Protein AF-A0A8X6YWB5-F1 (afdb_monomer_lite)

Foldseek 3Di:
DDAQDKDWDKAFCVRPVAQNFDPPPGHHRDIDIDTDTHHDDDDDDLLPDDLVVLQVQLVVLQVVLVVCVVVVVNVSSVVSNVSSCSSVVSSVLVVVLVVQLVVLVVVCVVVVLPLVSLQSNLVSCVVSVVLVSSLVSLVSSCVSPVPPVVSVVVNVVSVVVVVVVVVVVVVVVCVVDVPPDPPPDPPPDPPPPPPPPVPPPVVVVVVVVVVVVVPD

pLDDT: mean 81.6, std 16.72, range [36.19, 96.94]

Sequence (216 aa):
MEKEEKAKVIIPPKLAYGEKGCFPYVASDTDIECDIEIKEVQHVDIKSLSASEKLKYGNNKRLRGNYFYERGDFVDAIHCYERAIAYLDSIHDLSAYSAGLHSVELVLKVQPKNVKALFRKAMILGAQGFTDEAIVCLRFAASLEPDTRIIQVELNKFENKRKKEEQSQKAMYQRMFPQTSPRKSSSFSKALKWSLVTGSVLAVAVGMAAYRQYHS

InterPro domains:
  IPR001179 FKBP-type peptidyl-prolyl cis-trans isomerase domain [PF00254] (1-38)
  IPR001179 FKBP-type peptidyl-prolyl cis-trans isomerase domain [PS50059] (1-42)
  IPR011990 Tetratricopeptide-like helical domain superfamily [G3DSA:1.25.40.10] (45-95)
  IPR011990 Tetratricopeptide-like helical domain superfamily [G3DSA:1.25.40.10] (96-178)
  IPR011990 Tetratricopeptide-like helical domain superfamily [SSF48452] (56-177)
  IPR019734 Tetratricopeptide repeat [SM00028] (58-91)
  IPR019734 Tetratricopeptide repeat [SM00028] (115-148)
  IPR046357 Peptidyl-prolyl cis-trans isomerase domain superfamily [G3DSA:3.10.50.40] (1-44)
  IPR050754 Peptidyl-prolyl cis-trans isomerase FKBP4/5/8-like [PTHR46512] (95-185)

Secondary structure (DSSP, 8-state):
--TT-EEEEEE-GGGTTGGG-BTTTB-TT--EEEEEE--------TTTS-HHHHHHHHHHHHHHHHHHHHTT-HHHHHHHHHHHHHHHHHHHHHHHHHHHHHHHHHHHHH-TT-HHHHHHHHHHHHHHT-HHHHHHHHHHHHHH-TT-HHHHHHHHHHHHHHHHHHHHHHHHHHHHS------------TTSTTTTSSHHHHHHHHHHHHHHHH--

Radius of gyration: 34.17 Å; chains: 1; bounding box: 58×89×96 Å

Organism: NCBI:txid2747483

Structure (mmCIF, N/CA/C/O backbone):
data_AF-A0A8X6YWB5-F1
#
_entry.id   AF-A0A8X6YWB5-F1
#
loop_
_atom_site.group_PDB
_atom_site.id
_atom_site.type_symbol
_atom_site.label_atom_id
_atom_site.label_alt_id
_atom_site.label_comp_id
_atom_site.label_asym_id
_atom_site.label_entity_id
_atom_site.label_seq_id
_atom_site.pdbx_PDB_ins_code
_atom_site.Cartn_x
_atom_site.Cartn_y
_atom_site.Cartn_z
_atom_site.occupancy
_atom_site.B_iso_or_equiv
_atom_site.auth_seq_id
_atom_site.auth_comp_id
_atom_site.auth_asym_id
_atom_site.auth_atom_id
_atom_site.pdbx_PDB_model_num
ATOM 1 N N . MET A 1 1 ? 15.831 -21.540 -4.711 1.00 60.84 1 MET A N 1
ATOM 2 C CA . MET A 1 1 ? 17.213 -21.513 -4.230 1.00 60.84 1 MET A CA 1
ATOM 3 C C . MET A 1 1 ? 17.227 -20.889 -2.850 1.00 60.84 1 MET A C 1
ATOM 5 O O . MET A 1 1 ? 16.506 -19.915 -2.633 1.00 60.84 1 MET A O 1
ATOM 9 N N . GLU A 1 2 ? 17.946 -21.502 -1.923 1.00 69.88 2 GLU A N 1
ATOM 10 C CA . GLU A 1 2 ? 18.045 -21.087 -0.525 1.00 69.88 2 GLU A CA 1
ATOM 11 C C . GLU A 1 2 ? 19.141 -20.023 -0.342 1.00 69.88 2 GLU A C 1
ATOM 13 O O . GLU A 1 2 ? 19.952 -19.767 -1.235 1.00 69.88 2 GLU A O 1
ATOM 18 N N . LYS A 1 3 ? 19.132 -19.333 0.803 1.00 75.75 3 LYS A N 1
ATOM 19 C CA . LYS A 1 3 ? 20.171 -18.349 1.130 1.00 75.75 3 LYS A CA 1
ATOM 20 C C . LYS A 1 3 ? 21.536 -19.055 1.174 1.00 75.75 3 LYS A C 1
ATOM 22 O O . LYS A 1 3 ? 21.629 -20.134 1.742 1.00 75.75 3 LYS A O 1
ATOM 27 N N . GLU A 1 4 ? 22.564 -18.426 0.603 1.00 80.06 4 GLU A N 1
ATOM 28 C CA . GLU A 1 4 ? 23.945 -18.928 0.462 1.00 80.06 4 GLU A CA 1
ATOM 29 C C . GLU A 1 4 ? 24.122 -20.113 -0.505 1.00 80.06 4 GLU A C 1
ATOM 31 O O . GLU A 1 4 ? 25.217 -20.664 -0.627 1.00 80.06 4 GLU A O 1
ATOM 36 N N . GLU A 1 5 ? 23.086 -20.469 -1.270 1.00 87.56 5 GLU A N 1
ATOM 37 C CA . GLU A 1 5 ? 23.206 -21.466 -2.330 1.00 87.56 5 GLU A CA 1
ATOM 38 C C . GLU A 1 5 ? 24.086 -20.952 -3.481 1.00 87.56 5 GLU A C 1
ATOM 40 O O . GLU A 1 5 ? 23.950 -19.809 -3.940 1.00 87.56 5 GLU A O 1
ATOM 45 N N . LYS A 1 6 ? 24.976 -21.830 -3.958 1.00 90.94 6 LYS A N 1
ATOM 46 C CA . LYS A 1 6 ? 25.813 -21.624 -5.141 1.00 90.94 6 LYS A CA 1
ATOM 47 C C . LYS A 1 6 ? 25.379 -22.578 -6.236 1.00 90.94 6 LYS A C 1
ATOM 49 O O . LYS A 1 6 ? 25.329 -23.786 -6.013 1.00 90.94 6 LYS A O 1
ATOM 54 N N . ALA A 1 7 ? 25.110 -22.045 -7.418 1.00 90.94 7 ALA A N 1
ATOM 55 C CA . ALA A 1 7 ? 24.687 -22.835 -8.560 1.00 90.94 7 ALA A CA 1
ATOM 56 C C . ALA A 1 7 ? 25.330 -22.321 -9.843 1.00 90.94 7 ALA A C 1
ATOM 58 O O . ALA A 1 7 ? 25.412 -21.116 -10.073 1.00 90.94 7 ALA A O 1
ATOM 59 N N . LYS A 1 8 ? 25.733 -23.258 -10.697 1.00 92.69 8 LYS A N 1
ATOM 60 C CA . LYS A 1 8 ? 26.135 -22.971 -12.069 1.00 92.69 8 LYS A CA 1
ATOM 61 C C . LYS A 1 8 ? 24.919 -23.143 -12.972 1.00 92.69 8 LYS A C 1
ATOM 63 O O . LYS A 1 8 ? 24.301 -24.208 -12.981 1.00 92.69 8 LYS A O 1
ATOM 68 N N . VAL A 1 9 ? 24.553 -22.088 -13.691 1.00 93.31 9 VAL A N 1
ATOM 69 C CA . VAL A 1 9 ? 23.350 -22.041 -14.529 1.00 93.31 9 VAL A CA 1
ATOM 70 C C . VAL A 1 9 ? 23.742 -21.686 -15.956 1.00 93.31 9 VAL A C 1
ATOM 72 O O . VAL A 1 9 ? 24.480 -20.729 -16.177 1.00 93.31 9 VAL A O 1
ATOM 75 N N . ILE A 1 10 ? 23.218 -22.447 -16.916 1.00 93.31 10 ILE A N 1
ATOM 76 C CA . ILE A 1 10 ? 23.330 -22.157 -18.347 1.00 93.31 10 ILE A CA 1
ATOM 77 C C . ILE A 1 10 ? 21.999 -21.554 -18.795 1.00 93.31 10 ILE A C 1
ATOM 79 O O . ILE A 1 10 ? 20.950 -22.188 -18.667 1.00 93.31 10 ILE A O 1
ATOM 83 N N . ILE A 1 11 ? 22.038 -20.312 -19.269 1.00 92.69 11 ILE A N 1
ATOM 84 C CA . ILE A 1 11 ? 20.862 -19.544 -19.672 1.00 92.69 11 ILE A CA 1
ATOM 85 C C . ILE A 1 11 ? 20.856 -19.443 -21.200 1.00 92.69 11 ILE A C 1
ATOM 87 O O . ILE A 1 11 ? 21.754 -18.806 -21.757 1.00 92.69 11 ILE A O 1
ATOM 91 N N . PRO A 1 12 ? 19.854 -20.026 -21.883 1.00 93.25 12 PRO A N 1
ATOM 92 C CA . PRO A 1 12 ? 19.762 -19.944 -23.333 1.00 93.25 12 PRO A CA 1
ATOM 93 C C . PRO A 1 12 ? 19.474 -18.506 -23.784 1.00 93.25 12 PRO A C 1
ATOM 95 O O . PRO A 1 12 ? 18.876 -17.733 -23.025 1.00 93.25 12 PRO A O 1
ATOM 98 N N . PRO A 1 13 ? 19.783 -18.133 -25.038 1.00 88.88 13 PRO A N 1
ATOM 99 C CA . PRO A 1 13 ? 19.770 -16.738 -25.464 1.00 88.88 13 PRO A CA 1
ATOM 100 C C . PRO A 1 13 ? 18.367 -16.137 -25.381 1.00 88.88 13 PRO A C 1
ATOM 102 O O . PRO A 1 13 ? 18.206 -14.988 -24.978 1.00 88.88 13 PRO A O 1
ATOM 105 N N . LYS A 1 14 ? 17.337 -16.952 -25.647 1.00 87.44 14 LYS A N 1
ATOM 106 C CA . LYS A 1 14 ? 15.912 -16.599 -25.520 1.00 87.44 14 LYS A CA 1
ATOM 107 C C . LYS A 1 14 ? 15.502 -16.123 -24.121 1.00 87.44 14 LYS A C 1
ATOM 109 O O . LYS A 1 14 ? 14.499 -15.432 -24.002 1.00 87.44 14 LYS A O 1
ATOM 114 N N . LEU A 1 15 ? 16.233 -16.519 -23.078 1.00 87.06 15 LEU A N 1
ATOM 115 C CA . LEU A 1 15 ? 16.003 -16.109 -21.686 1.00 87.06 15 LEU A CA 1
ATOM 116 C C . LEU A 1 15 ? 17.053 -15.099 -21.187 1.00 87.06 15 LEU A C 1
ATOM 118 O O . LEU A 1 15 ? 17.008 -14.693 -20.026 1.00 87.06 15 LEU A O 1
ATOM 122 N N . ALA A 1 16 ? 17.996 -14.713 -22.049 1.00 87.56 16 ALA A N 1
ATOM 123 C CA . ALA A 1 16 ? 19.094 -13.806 -21.754 1.00 87.56 16 ALA A CA 1
ATOM 124 C C . ALA A 1 16 ? 19.051 -12.564 -22.666 1.00 87.56 16 ALA A C 1
ATOM 126 O O . ALA A 1 16 ? 18.126 -11.763 -22.563 1.00 87.56 16 ALA A O 1
ATOM 127 N N . TYR A 1 17 ? 20.048 -12.370 -23.539 1.00 87.44 17 TYR A N 1
ATOM 128 C CA . TYR A 1 17 ? 20.140 -11.200 -24.426 1.00 87.44 17 TYR A CA 1
ATOM 129 C C . TYR A 1 17 ? 19.683 -11.462 -25.870 1.00 87.44 17 TYR A C 1
ATOM 131 O O . TYR A 1 17 ? 19.749 -10.547 -26.694 1.00 87.44 17 TYR A O 1
ATOM 139 N N . GLY A 1 18 ? 19.219 -12.671 -26.183 1.00 87.50 18 GLY A N 1
ATOM 140 C CA . GLY A 1 18 ? 18.642 -13.044 -27.474 1.00 87.50 18 GLY A CA 1
ATOM 141 C C . GLY A 1 18 ? 19.494 -12.665 -28.685 1.00 87.50 18 GLY A C 1
ATOM 142 O O . GLY A 1 18 ? 20.716 -12.538 -28.614 1.00 87.50 18 GLY A O 1
ATOM 143 N N . GLU A 1 19 ? 18.823 -12.423 -29.805 1.00 88.44 19 GLU A N 1
ATOM 144 C CA . GLU A 1 19 ? 19.456 -12.088 -31.086 1.00 88.44 19 GLU A CA 1
ATOM 145 C C . GLU A 1 19 ? 20.199 -10.746 -31.073 1.00 88.44 19 GLU A C 1
ATOM 147 O O . GLU A 1 19 ? 21.066 -10.511 -31.907 1.00 88.44 19 GLU A O 1
ATOM 152 N N . LYS A 1 20 ? 19.894 -9.845 -30.131 1.00 86.19 20 LYS A N 1
ATOM 153 C CA . LYS A 1 20 ? 20.537 -8.521 -30.072 1.00 86.19 20 LYS A CA 1
ATOM 154 C C . LYS A 1 20 ? 21.856 -8.530 -29.303 1.00 86.19 20 LYS A C 1
ATOM 156 O O . LYS A 1 20 ? 22.666 -7.627 -29.493 1.00 86.19 20 LYS A O 1
ATOM 161 N N . GLY A 1 21 ? 22.077 -9.522 -28.437 1.00 86.94 21 GLY A N 1
ATOM 162 C CA . GLY A 1 21 ? 23.253 -9.560 -27.568 1.00 86.94 21 GLY A CA 1
ATOM 163 C C . GLY A 1 21 ? 23.347 -8.335 -26.646 1.00 86.94 21 GLY A C 1
ATOM 164 O O . GLY A 1 21 ? 22.363 -7.637 -26.393 1.00 86.94 21 GLY A O 1
ATOM 165 N N . CYS A 1 22 ? 24.532 -8.073 -26.106 1.00 85.00 22 CYS A N 1
ATOM 166 C CA . CYS A 1 22 ? 24.861 -6.908 -25.283 1.00 85.00 22 CYS A CA 1
ATOM 167 C C . CYS A 1 22 ? 26.304 -6.476 -25.590 1.00 85.00 22 CYS A C 1
ATOM 169 O O . CYS A 1 22 ? 27.225 -6.750 -24.821 1.00 85.00 22 CYS A O 1
ATOM 171 N N . PHE A 1 23 ? 26.526 -5.866 -26.756 1.00 79.56 23 PHE A N 1
ATOM 172 C CA . PHE A 1 23 ? 27.868 -5.500 -27.218 1.00 79.56 23 PHE A CA 1
ATOM 173 C C . PHE A 1 23 ? 28.531 -4.446 -26.303 1.00 79.56 23 PHE A C 1
ATOM 175 O O . PHE A 1 23 ? 27.853 -3.503 -25.888 1.00 79.56 23 PHE A O 1
ATOM 182 N N . PRO A 1 24 ? 29.845 -4.549 -26.006 1.00 87.44 24 PRO A N 1
ATOM 183 C CA . PRO A 1 24 ? 30.810 -5.562 -26.467 1.00 87.44 24 PRO A CA 1
ATOM 184 C C . PRO A 1 24 ? 30.867 -6.841 -25.616 1.00 87.44 24 PRO A C 1
ATOM 186 O O . PRO A 1 24 ? 31.679 -7.718 -25.887 1.00 87.44 24 PRO A O 1
ATOM 189 N N . TYR A 1 25 ? 30.044 -6.944 -24.575 1.00 88.56 25 TYR A N 1
ATOM 190 C CA . TYR A 1 25 ? 30.170 -7.966 -23.535 1.00 88.56 25 TYR A CA 1
ATOM 191 C C . TYR A 1 25 ? 29.572 -9.322 -23.915 1.00 88.56 25 TYR A C 1
ATOM 193 O O . TYR A 1 25 ? 30.120 -10.352 -23.537 1.00 88.56 25 TYR A O 1
ATOM 201 N N . VAL A 1 26 ? 28.448 -9.332 -24.637 1.00 88.69 26 VAL A N 1
ATOM 202 C CA . VAL A 1 26 ? 27.744 -10.560 -25.030 1.00 88.69 26 VAL A CA 1
ATOM 203 C C . VAL A 1 26 ? 27.376 -10.494 -26.505 1.00 88.69 26 VAL A C 1
ATOM 205 O O . VAL A 1 26 ? 26.750 -9.529 -26.949 1.00 88.69 26 VAL A O 1
ATOM 208 N N . ALA A 1 27 ? 27.769 -11.512 -27.266 1.00 89.62 27 ALA A N 1
ATOM 209 C CA . ALA A 1 27 ? 27.407 -11.642 -28.671 1.00 89.62 27 ALA A CA 1
ATOM 210 C C . ALA A 1 27 ? 25.917 -11.994 -28.840 1.00 89.62 27 ALA A C 1
ATOM 212 O O . ALA A 1 27 ? 25.230 -12.375 -27.890 1.00 89.62 27 ALA A O 1
ATOM 213 N N . SER A 1 28 ? 25.399 -11.826 -30.054 1.00 91.50 28 SER A N 1
ATOM 214 C CA . SER A 1 28 ? 24.042 -12.247 -30.399 1.00 91.50 28 SER A CA 1
ATOM 215 C C . SER A 1 28 ? 23.877 -13.764 -30.264 1.00 91.50 28 SER A C 1
ATOM 217 O O . SER A 1 28 ? 24.797 -14.516 -30.577 1.00 91.50 28 SER A O 1
ATOM 219 N N . ASP A 1 29 ? 22.700 -14.198 -29.814 1.00 91.88 29 ASP A N 1
ATOM 220 C CA . ASP A 1 29 ? 22.253 -15.599 -29.756 1.00 91.88 29 ASP A CA 1
ATOM 221 C C . ASP A 1 29 ? 23.235 -16.570 -29.066 1.00 91.88 29 ASP A C 1
ATOM 223 O O . ASP A 1 29 ? 23.447 -17.698 -29.499 1.00 91.88 29 ASP A O 1
ATOM 227 N N . THR A 1 30 ? 23.878 -16.111 -27.988 1.00 91.81 30 THR A N 1
ATOM 228 C CA . THR A 1 30 ? 24.891 -16.881 -27.247 1.00 91.81 30 THR A CA 1
ATOM 229 C C . THR A 1 30 ? 24.367 -17.339 -25.884 1.00 91.81 30 THR A C 1
ATOM 231 O O . THR A 1 30 ? 23.758 -16.548 -25.157 1.00 91.81 30 THR A O 1
ATOM 234 N N . ASP A 1 31 ? 24.613 -18.606 -25.536 1.00 92.25 31 ASP A N 1
ATOM 235 C CA . ASP A 1 31 ? 24.328 -19.153 -24.206 1.00 92.25 31 ASP A CA 1
ATOM 236 C C . ASP A 1 31 ? 25.184 -18.451 -23.145 1.00 92.25 31 ASP A C 1
ATOM 238 O O . ASP A 1 31 ? 26.382 -18.232 -23.337 1.00 92.25 31 ASP A O 1
ATOM 242 N N . ILE A 1 32 ? 24.585 -18.125 -21.999 1.00 93.19 32 ILE A N 1
ATOM 243 C CA . ILE A 1 32 ? 25.310 -17.518 -20.881 1.00 93.19 32 ILE A CA 1
ATOM 244 C C . ILE A 1 32 ? 25.485 -18.541 -19.771 1.00 93.19 32 ILE A C 1
ATOM 246 O O . ILE A 1 32 ? 24.513 -18.982 -19.162 1.00 93.19 32 ILE A O 1
ATOM 250 N N . GLU A 1 33 ? 26.735 -18.867 -19.464 1.00 93.19 33 GLU A N 1
ATOM 251 C CA . GLU A 1 33 ? 27.098 -19.650 -18.287 1.00 93.19 33 GLU A CA 1
ATOM 252 C C . GLU A 1 33 ? 27.402 -18.703 -17.118 1.00 93.19 33 GLU A C 1
ATOM 254 O O . GLU A 1 33 ? 28.238 -17.806 -17.227 1.00 93.19 33 GLU A O 1
ATOM 259 N N . CYS A 1 34 ? 26.684 -18.861 -16.008 1.00 90.50 34 CYS A N 1
ATOM 260 C CA . CYS A 1 34 ? 26.814 -18.014 -14.825 1.00 90.50 34 CYS A CA 1
ATOM 261 C C . CYS A 1 34 ? 26.987 -18.853 -13.563 1.00 90.50 34 CYS A C 1
ATOM 263 O O . CYS A 1 34 ? 26.174 -19.737 -13.285 1.00 90.50 34 CYS A O 1
ATOM 265 N N . ASP A 1 35 ? 27.977 -18.487 -12.753 1.00 92.00 35 ASP A N 1
ATOM 266 C CA . ASP A 1 35 ? 28.097 -18.943 -11.371 1.00 92.00 35 ASP A CA 1
ATOM 267 C C . ASP A 1 35 ? 27.337 -17.963 -10.467 1.00 92.00 35 ASP A C 1
ATOM 269 O O . ASP A 1 35 ? 27.738 -16.813 -10.277 1.00 92.00 35 ASP A O 1
ATOM 273 N N . ILE A 1 36 ? 26.193 -18.402 -9.949 1.00 90.88 36 ILE A N 1
ATOM 274 C CA . ILE A 1 36 ? 25.281 -17.588 -9.145 1.00 90.88 36 ILE A CA 1
ATOM 275 C C . ILE A 1 36 ? 25.445 -17.969 -7.676 1.00 90.88 36 ILE A C 1
ATOM 277 O O . ILE A 1 36 ? 25.334 -19.138 -7.314 1.00 90.88 36 ILE A O 1
ATOM 281 N N . GLU A 1 37 ? 25.658 -16.967 -6.824 1.00 91.31 37 GLU A N 1
ATOM 282 C CA . GLU A 1 37 ? 25.632 -17.094 -5.366 1.00 91.31 37 GLU A CA 1
ATOM 283 C C . GLU A 1 37 ? 24.524 -16.204 -4.801 1.00 91.31 37 GLU A C 1
ATOM 285 O O . GLU A 1 37 ? 24.545 -14.976 -4.953 1.00 91.31 37 GLU A O 1
ATOM 290 N N . ILE A 1 38 ? 23.545 -16.812 -4.133 1.00 87.12 38 ILE A N 1
ATOM 291 C CA . ILE A 1 38 ? 22.456 -16.058 -3.513 1.00 87.12 38 ILE A CA 1
ATOM 292 C C . ILE A 1 38 ? 22.896 -15.567 -2.142 1.00 87.12 38 ILE A C 1
ATOM 294 O O . ILE A 1 38 ? 22.893 -16.308 -1.166 1.00 87.12 38 ILE A O 1
ATOM 298 N N . LYS A 1 39 ? 23.211 -14.277 -2.044 1.00 87.75 39 LYS A N 1
ATOM 299 C CA . LYS A 1 39 ? 23.575 -13.657 -0.761 1.00 87.75 39 LYS A CA 1
ATOM 300 C C . LYS A 1 39 ? 22.372 -13.489 0.165 1.00 87.75 39 LYS A C 1
ATOM 302 O O . LYS A 1 39 ? 22.440 -13.786 1.355 1.00 87.75 39 LYS A O 1
ATOM 307 N N . GLU A 1 40 ? 21.263 -12.999 -0.379 1.00 84.31 40 GLU A N 1
ATOM 308 C CA . GLU A 1 40 ? 20.071 -12.671 0.396 1.00 84.31 40 GLU A CA 1
ATOM 309 C C . GLU A 1 40 ? 18.821 -12.714 -0.487 1.00 84.31 40 GLU A C 1
ATOM 311 O O . GLU A 1 40 ? 18.849 -12.280 -1.640 1.00 84.31 40 GLU A O 1
ATOM 316 N N . VAL A 1 41 ? 17.715 -13.219 0.063 1.00 80.00 41 VAL A N 1
ATOM 317 C CA . VAL A 1 41 ? 16.400 -13.205 -0.587 1.00 80.00 41 VAL A CA 1
ATOM 318 C C . VAL A 1 41 ? 15.474 -12.331 0.243 1.00 80.00 41 VAL A C 1
ATOM 320 O O . VAL A 1 41 ? 15.119 -12.682 1.366 1.00 80.00 41 VAL A O 1
ATOM 323 N N . GLN A 1 42 ? 15.073 -11.192 -0.318 1.00 76.31 42 GLN A N 1
ATOM 324 C CA . GLN A 1 42 ? 14.129 -10.278 0.316 1.00 76.31 42 GLN A CA 1
ATOM 325 C C . GLN A 1 42 ? 12.786 -10.325 -0.410 1.00 76.31 42 GLN A C 1
ATOM 327 O O . GLN A 1 42 ? 12.679 -9.976 -1.588 1.00 76.31 42 GLN A O 1
ATOM 332 N N . HIS A 1 43 ? 11.740 -10.723 0.313 1.00 76.50 43 HIS A N 1
ATOM 333 C CA . HIS A 1 43 ? 10.369 -10.528 -0.137 1.00 76.50 43 HIS A CA 1
ATOM 334 C C . HIS A 1 43 ? 9.920 -9.124 0.243 1.00 76.50 43 HIS A C 1
ATOM 336 O O . HIS A 1 43 ? 9.697 -8.820 1.412 1.00 76.50 43 HIS A O 1
ATOM 342 N N . VAL A 1 44 ? 9.804 -8.266 -0.764 1.00 76.38 44 VAL A N 1
ATOM 343 C CA . VAL A 1 44 ? 9.398 -6.879 -0.569 1.00 76.38 44 VAL A CA 1
ATOM 344 C C . VAL A 1 44 ? 7.887 -6.772 -0.731 1.00 76.38 44 VAL A C 1
ATOM 346 O O . VAL A 1 44 ? 7.374 -6.893 -1.846 1.00 76.38 44 VAL A O 1
ATOM 349 N N . ASP A 1 45 ? 7.176 -6.527 0.370 1.00 82.00 45 ASP A N 1
ATOM 350 C CA . ASP A 1 45 ? 5.781 -6.094 0.305 1.00 82.00 45 ASP A CA 1
ATOM 351 C C . ASP A 1 45 ? 5.738 -4.614 -0.091 1.00 82.00 45 ASP A C 1
ATOM 353 O O . ASP A 1 45 ? 6.279 -3.742 0.588 1.00 82.00 45 ASP A O 1
ATOM 357 N N . ILE A 1 46 ? 5.088 -4.322 -1.219 1.00 78.94 46 ILE A N 1
ATOM 358 C CA . ILE A 1 46 ? 4.957 -2.962 -1.749 1.00 78.94 46 ILE A CA 1
ATOM 359 C C . ILE A 1 46 ? 4.294 -2.053 -0.710 1.00 78.94 46 ILE A C 1
ATOM 361 O O . ILE A 1 46 ? 4.643 -0.880 -0.612 1.00 78.94 46 ILE A O 1
ATOM 365 N N . LYS A 1 47 ? 3.358 -2.574 0.090 1.00 77.06 47 LYS A N 1
ATOM 366 C CA . LYS A 1 47 ? 2.596 -1.763 1.045 1.00 77.06 47 LYS A CA 1
ATOM 367 C C . LYS A 1 47 ? 3.441 -1.276 2.215 1.00 77.06 47 LYS A C 1
ATOM 369 O O . LYS A 1 47 ? 3.233 -0.148 2.651 1.00 77.06 47 LYS A O 1
ATOM 374 N N . SER A 1 48 ? 4.393 -2.083 2.678 1.00 77.19 48 SER A N 1
ATOM 375 C CA . SER A 1 48 ? 5.228 -1.764 3.840 1.00 77.19 48 SER A CA 1
ATOM 376 C C . SER A 1 48 ? 6.396 -0.830 3.525 1.00 77.19 48 SER A C 1
ATOM 378 O O . SER A 1 48 ? 7.040 -0.336 4.445 1.00 77.19 48 SER A O 1
ATOM 380 N N . LEU A 1 49 ? 6.698 -0.597 2.246 1.00 80.69 49 LEU A N 1
ATOM 381 C CA . LEU A 1 49 ? 7.790 0.285 1.842 1.00 80.69 49 LEU A CA 1
ATOM 382 C C . LEU A 1 49 ? 7.493 1.757 2.143 1.00 80.69 49 LEU A C 1
ATOM 384 O O . LEU A 1 49 ? 6.376 2.246 1.935 1.00 80.69 49 LEU A O 1
ATOM 388 N N . SER A 1 50 ? 8.537 2.494 2.522 1.00 81.00 50 SER A N 1
ATOM 389 C CA . SER A 1 50 ? 8.474 3.951 2.630 1.00 81.00 50 SER A CA 1
ATOM 390 C C . SER A 1 50 ? 8.298 4.616 1.257 1.00 81.00 50 SER A C 1
ATOM 392 O O . SER A 1 50 ? 8.600 4.039 0.209 1.00 81.00 50 SER A O 1
ATOM 394 N N . ALA A 1 51 ? 7.816 5.863 1.237 1.00 79.19 51 ALA A N 1
ATOM 395 C CA . ALA A 1 51 ? 7.609 6.606 -0.009 1.00 79.19 51 ALA A CA 1
ATOM 396 C C . ALA A 1 51 ? 8.911 6.796 -0.816 1.00 79.19 51 ALA A C 1
ATOM 398 O O . ALA A 1 51 ? 8.898 6.688 -2.042 1.00 79.19 51 ALA A O 1
ATOM 399 N N . SER A 1 52 ? 10.044 7.027 -0.142 1.00 81.06 52 SER A N 1
ATOM 400 C CA . SER A 1 52 ? 11.356 7.176 -0.786 1.00 81.06 52 SER A CA 1
ATOM 401 C C . SER A 1 52 ? 11.845 5.865 -1.407 1.00 81.06 52 SER A C 1
ATOM 403 O O . SER A 1 52 ? 12.364 5.863 -2.525 1.00 81.06 52 SER A O 1
ATOM 405 N N . GLU A 1 53 ? 11.635 4.735 -0.731 1.00 86.25 53 GLU A N 1
ATOM 406 C CA . GLU A 1 53 ? 11.960 3.411 -1.266 1.00 86.25 53 GLU A CA 1
ATOM 407 C C . GLU A 1 53 ? 11.069 3.053 -2.450 1.00 86.25 53 GLU A C 1
ATOM 409 O O . GLU A 1 53 ? 11.576 2.602 -3.475 1.00 86.25 53 GLU A O 1
ATOM 414 N N . LYS A 1 54 ? 9.758 3.301 -2.358 1.00 87.19 54 LYS A N 1
ATOM 415 C CA . LYS A 1 54 ? 8.821 3.110 -3.475 1.00 87.19 54 LYS A CA 1
ATOM 416 C C . LYS A 1 54 ? 9.241 3.913 -4.698 1.00 87.19 54 LYS A C 1
ATOM 418 O O . LYS A 1 54 ? 9.261 3.364 -5.796 1.00 87.19 54 LYS A O 1
ATOM 423 N N . LEU A 1 55 ? 9.645 5.171 -4.513 1.00 87.06 55 LEU A N 1
ATOM 424 C CA . LEU A 1 55 ? 10.143 6.010 -5.601 1.00 87.06 55 LEU A CA 1
ATOM 425 C C . LEU A 1 55 ? 11.416 5.419 -6.220 1.00 87.06 55 LEU A C 1
ATOM 427 O O . LEU A 1 55 ? 11.529 5.327 -7.442 1.00 87.06 55 LEU A O 1
ATOM 431 N N . LYS A 1 56 ? 12.354 4.963 -5.383 1.00 89.69 56 LYS A N 1
ATOM 432 C CA . LYS A 1 56 ? 13.589 4.310 -5.829 1.00 89.69 56 LYS A CA 1
ATOM 433 C C . LYS A 1 56 ? 13.297 3.036 -6.631 1.00 89.69 56 LYS A C 1
ATOM 435 O O . LYS A 1 56 ? 13.799 2.889 -7.744 1.00 89.69 56 LYS A O 1
ATOM 440 N N . TYR A 1 57 ? 12.477 2.127 -6.103 1.00 90.62 57 TYR A N 1
ATOM 441 C CA . TYR A 1 57 ? 12.121 0.873 -6.774 1.00 90.62 57 TYR A CA 1
ATOM 442 C C . TYR A 1 57 ? 11.306 1.106 -8.047 1.00 90.62 57 TYR A C 1
ATOM 444 O O . TYR A 1 57 ? 11.601 0.489 -9.071 1.00 90.62 57 TYR A O 1
ATOM 452 N N . GLY A 1 58 ? 10.340 2.026 -8.012 1.00 91.25 58 GLY A N 1
ATOM 453 C CA . GLY A 1 58 ? 9.558 2.431 -9.177 1.00 91.25 58 GLY A CA 1
ATOM 454 C C . GLY A 1 58 ? 10.446 2.987 -10.288 1.00 91.25 58 GLY A C 1
ATOM 455 O O . GLY A 1 58 ? 10.368 2.529 -11.428 1.00 91.25 58 GLY A O 1
ATOM 456 N N . ASN A 1 59 ? 11.375 3.891 -9.959 1.00 91.75 59 ASN A N 1
ATOM 457 C CA . ASN A 1 59 ? 12.307 4.444 -10.940 1.00 91.75 59 ASN A CA 1
ATOM 458 C C . ASN A 1 59 ? 13.267 3.377 -11.494 1.00 91.75 59 ASN A C 1
ATOM 460 O O . ASN A 1 59 ? 13.491 3.326 -12.700 1.00 91.75 59 ASN A O 1
ATOM 464 N N . ASN A 1 60 ? 13.769 2.467 -10.653 1.00 93.19 60 ASN A N 1
ATOM 465 C CA . ASN A 1 60 ? 14.589 1.341 -11.110 1.00 93.19 60 ASN A CA 1
ATOM 466 C C . ASN A 1 60 ? 13.830 0.434 -12.092 1.00 93.19 60 ASN A C 1
ATOM 468 O O . ASN A 1 60 ? 14.397 -0.010 -13.090 1.00 93.19 60 ASN A O 1
ATOM 472 N N . LYS A 1 61 ? 12.542 0.162 -11.837 1.00 94.19 61 LYS A N 1
ATOM 473 C CA . LYS A 1 61 ? 11.694 -0.610 -12.756 1.00 94.19 61 LYS A CA 1
ATOM 474 C C . LYS A 1 61 ? 11.445 0.133 -14.064 1.00 94.19 61 LYS A C 1
ATOM 476 O O . LYS A 1 61 ? 11.564 -0.485 -15.116 1.00 94.19 61 LYS A O 1
ATOM 481 N N . ARG A 1 62 ? 11.213 1.446 -14.012 1.00 92.50 62 ARG A N 1
ATOM 482 C CA . ARG A 1 62 ? 11.091 2.294 -15.205 1.00 92.50 62 ARG A CA 1
ATOM 483 C C . ARG A 1 62 ? 12.360 2.259 -16.061 1.00 92.50 62 ARG A C 1
ATOM 485 O O . ARG A 1 62 ? 12.272 1.988 -17.248 1.00 92.50 62 ARG A O 1
ATOM 492 N N . LEU A 1 63 ? 13.535 2.467 -15.463 1.00 93.12 63 LEU A N 1
ATOM 493 C CA . LEU A 1 63 ? 14.818 2.430 -16.180 1.00 93.12 63 LEU A CA 1
ATOM 494 C C . LEU A 1 63 ? 15.089 1.059 -16.813 1.00 93.12 63 LEU A C 1
ATOM 496 O O . LEU A 1 63 ? 15.561 0.981 -17.943 1.00 93.12 63 LEU A O 1
ATOM 500 N N . ARG A 1 64 ? 14.738 -0.030 -16.119 1.00 91.56 64 ARG A N 1
ATOM 501 C CA . ARG A 1 64 ? 14.814 -1.379 -16.692 1.00 91.56 64 ARG A CA 1
ATOM 502 C C . ARG A 1 64 ? 13.825 -1.580 -17.846 1.00 91.56 64 ARG A C 1
ATOM 504 O O . ARG A 1 64 ? 14.162 -2.254 -18.810 1.00 91.56 64 ARG A O 1
ATOM 511 N N . GLY A 1 65 ? 12.637 -0.985 -17.767 1.00 92.62 65 GLY A N 1
ATOM 512 C CA . GLY A 1 65 ? 11.683 -0.951 -18.876 1.00 92.62 65 GLY A CA 1
ATOM 513 C C . GLY A 1 65 ? 12.248 -0.229 -20.098 1.00 92.62 65 GLY A C 1
ATOM 514 O O . GLY A 1 65 ? 12.161 -0.764 -21.199 1.00 92.62 65 GLY A O 1
ATOM 515 N N . ASN A 1 66 ? 12.912 0.918 -19.901 1.00 91.31 66 ASN A N 1
ATOM 516 C CA . ASN A 1 66 ? 13.579 1.653 -20.981 1.00 91.31 66 ASN A CA 1
ATOM 517 C C . ASN A 1 66 ? 14.631 0.788 -21.689 1.00 91.31 66 ASN A C 1
ATOM 519 O O . ASN A 1 66 ? 14.660 0.759 -22.914 1.00 91.31 66 ASN A O 1
ATOM 523 N N . TYR A 1 67 ? 15.435 0.038 -20.928 1.00 88.62 67 TYR A N 1
ATOM 524 C CA . TYR A 1 67 ? 16.431 -0.878 -21.489 1.00 88.62 67 TYR A CA 1
ATOM 525 C C . TYR A 1 67 ? 15.815 -1.901 -22.459 1.00 88.62 67 TYR A C 1
ATOM 527 O O . TYR A 1 67 ? 16.310 -2.083 -23.570 1.00 88.62 67 TYR A O 1
ATOM 535 N N . PHE A 1 68 ? 14.716 -2.553 -22.067 1.00 87.75 68 PHE A N 1
ATOM 536 C CA . PHE A 1 68 ? 14.024 -3.507 -22.939 1.00 87.75 68 PHE A CA 1
ATOM 537 C C . PHE A 1 68 ? 13.309 -2.813 -24.105 1.00 87.75 68 PHE A C 1
ATOM 539 O O . PHE A 1 68 ? 13.312 -3.317 -25.225 1.00 87.75 68 PHE A O 1
ATOM 546 N N . TYR A 1 69 ? 12.757 -1.621 -23.873 1.00 85.19 69 TYR A N 1
ATOM 547 C CA . TYR A 1 69 ? 12.081 -0.835 -24.901 1.00 85.19 69 TYR A CA 1
ATOM 548 C C . TYR A 1 69 ? 13.028 -0.404 -26.029 1.00 85.19 69 TYR A C 1
ATOM 550 O O . TYR A 1 69 ? 12.692 -0.555 -27.200 1.00 85.19 69 TYR A O 1
ATOM 558 N N . GLU A 1 70 ? 14.229 0.076 -25.697 1.00 87.31 70 GLU A N 1
ATOM 559 C CA . GLU A 1 70 ? 15.266 0.446 -26.678 1.00 87.31 70 GLU A CA 1
ATOM 560 C C . GLU A 1 70 ? 15.704 -0.751 -27.528 1.00 87.31 70 GLU A C 1
ATOM 562 O O . GLU A 1 70 ? 16.039 -0.620 -28.706 1.00 87.31 70 GLU A O 1
ATOM 567 N N . ARG A 1 71 ? 15.631 -1.948 -26.946 1.00 84.88 71 ARG A N 1
ATOM 568 C CA . ARG A 1 71 ? 15.870 -3.217 -27.625 1.00 84.88 71 ARG A CA 1
ATOM 569 C C . ARG A 1 71 ? 14.630 -3.765 -28.324 1.00 84.88 71 ARG A C 1
ATOM 571 O O . ARG A 1 71 ? 14.715 -4.845 -28.885 1.00 84.88 71 ARG A O 1
ATOM 578 N N . GLY A 1 72 ? 13.496 -3.070 -28.360 1.00 82.88 72 GLY A N 1
ATOM 579 C CA . GLY A 1 72 ? 12.261 -3.564 -28.986 1.00 82.88 72 GLY A CA 1
ATOM 580 C C . GLY A 1 72 ? 11.648 -4.797 -28.306 1.00 82.88 72 GLY A C 1
ATOM 581 O O . GLY A 1 72 ? 10.728 -5.399 -28.855 1.00 82.88 72 GLY A O 1
ATOM 582 N N . ASP A 1 73 ? 12.125 -5.155 -27.114 1.00 84.31 73 ASP A N 1
ATOM 583 C CA . ASP A 1 73 ? 11.622 -6.258 -26.296 1.00 84.31 73 ASP A CA 1
ATOM 584 C C . ASP A 1 73 ? 10.387 -5.755 -25.520 1.00 84.31 73 ASP A C 1
ATOM 586 O O . ASP A 1 73 ? 10.406 -5.509 -24.311 1.00 84.31 73 ASP A O 1
ATOM 590 N N . PHE A 1 74 ? 9.297 -5.492 -26.249 1.00 86.38 74 PHE A N 1
ATOM 591 C CA . PHE A 1 74 ? 8.159 -4.734 -25.718 1.00 86.38 74 PHE A CA 1
ATOM 592 C C . PHE A 1 74 ? 7.408 -5.450 -24.591 1.00 86.38 74 PHE A C 1
ATOM 594 O O . PHE A 1 74 ? 6.912 -4.785 -23.685 1.00 86.38 74 PHE A O 1
ATOM 601 N N . VAL A 1 75 ? 7.335 -6.783 -24.614 1.00 88.00 75 VAL A N 1
ATOM 602 C CA . VAL A 1 75 ? 6.643 -7.565 -23.572 1.00 88.00 75 VAL A CA 1
ATOM 603 C C . VAL A 1 75 ? 7.334 -7.383 -22.217 1.00 88.00 75 VAL A C 1
ATOM 605 O O . VAL A 1 75 ? 6.688 -7.037 -21.227 1.00 88.00 75 VAL A O 1
ATOM 608 N N . ASP A 1 76 ? 8.661 -7.514 -22.181 1.00 86.69 76 ASP A N 1
ATOM 609 C CA . ASP A 1 76 ? 9.455 -7.308 -20.967 1.00 86.69 76 ASP A CA 1
ATOM 610 C C . ASP A 1 76 ? 9.449 -5.844 -20.510 1.00 86.69 76 ASP A C 1
ATOM 612 O O . ASP A 1 76 ? 9.407 -5.558 -19.306 1.00 86.69 76 ASP A O 1
ATOM 616 N N . ALA A 1 77 ? 9.441 -4.904 -21.462 1.00 88.69 77 ALA A N 1
ATOM 617 C CA . ALA A 1 77 ? 9.308 -3.481 -21.172 1.00 88.69 77 ALA A CA 1
ATOM 618 C C . ALA A 1 77 ? 7.967 -3.164 -20.493 1.00 88.69 77 ALA A C 1
ATOM 620 O O . ALA A 1 77 ? 7.960 -2.524 -19.439 1.00 88.69 77 ALA A O 1
ATOM 621 N N . ILE A 1 78 ? 6.851 -3.657 -21.044 1.00 89.75 78 ILE A N 1
ATOM 622 C CA . ILE A 1 78 ? 5.503 -3.491 -20.479 1.00 89.75 78 ILE A CA 1
ATOM 623 C C . ILE A 1 78 ? 5.468 -4.025 -19.049 1.00 89.75 78 ILE A C 1
ATOM 625 O O . ILE A 1 78 ? 5.112 -3.280 -18.138 1.00 89.75 78 ILE A O 1
ATOM 629 N N . HIS A 1 79 ? 5.942 -5.251 -18.812 1.00 92.31 79 HIS A N 1
ATOM 630 C CA . HIS A 1 79 ? 5.985 -5.818 -17.462 1.00 92.31 79 HIS A CA 1
ATOM 631 C C . HIS A 1 79 ? 6.823 -4.988 -16.480 1.00 92.31 79 HIS A C 1
ATOM 633 O O . HIS A 1 79 ? 6.487 -4.869 -15.296 1.00 92.31 79 HIS A O 1
ATOM 639 N N . CYS A 1 80 ? 7.924 -4.391 -16.936 1.00 91.38 80 CYS A N 1
ATOM 640 C CA . CYS A 1 80 ? 8.711 -3.485 -16.105 1.00 91.38 80 CYS A CA 1
ATOM 641 C C . CYS A 1 80 ? 7.948 -2.192 -15.780 1.00 91.38 80 CYS A C 1
ATOM 643 O O . CYS A 1 80 ? 7.975 -1.755 -14.625 1.00 91.38 80 CYS A O 1
ATOM 645 N N . TYR A 1 81 ? 7.244 -1.605 -16.751 1.00 92.19 81 TYR A N 1
ATOM 646 C CA . TYR A 1 81 ? 6.445 -0.397 -16.543 1.00 92.19 81 TYR A CA 1
ATOM 647 C C . TYR A 1 81 ? 5.217 -0.640 -15.662 1.00 92.19 81 TYR A C 1
ATOM 649 O O . TYR A 1 81 ? 4.988 0.142 -14.743 1.00 92.19 81 TYR A O 1
ATOM 657 N N . GLU A 1 82 ? 4.491 -1.745 -15.843 1.00 93.19 82 GLU A N 1
ATOM 658 C CA . GLU A 1 82 ? 3.377 -2.147 -14.968 1.00 93.19 82 GLU A CA 1
ATOM 659 C C . GLU A 1 82 ? 3.829 -2.226 -13.507 1.00 93.19 82 GLU A C 1
ATOM 661 O O . GLU A 1 82 ? 3.193 -1.687 -12.599 1.00 93.19 82 GLU A O 1
ATOM 666 N N . ARG A 1 83 ? 4.995 -2.841 -13.269 1.00 92.00 83 ARG A N 1
ATOM 667 C CA . ARG A 1 83 ? 5.578 -2.896 -11.926 1.00 92.00 83 ARG A CA 1
ATOM 668 C C . ARG A 1 83 ? 5.999 -1.523 -11.416 1.00 92.00 83 ARG A C 1
ATOM 670 O O . ARG A 1 83 ? 5.886 -1.293 -10.217 1.00 92.00 83 ARG A O 1
ATOM 677 N N . ALA A 1 84 ? 6.502 -0.635 -12.273 1.00 91.88 84 ALA A N 1
ATOM 678 C CA . ALA A 1 84 ? 6.852 0.729 -11.880 1.00 91.88 84 ALA A CA 1
ATOM 679 C C . ALA A 1 84 ? 5.612 1.512 -11.420 1.00 91.88 84 ALA A C 1
ATOM 681 O O . ALA A 1 84 ? 5.648 2.124 -10.353 1.00 91.88 84 ALA A O 1
ATOM 682 N N . ILE A 1 85 ? 4.516 1.420 -12.179 1.00 90.88 85 ILE A N 1
ATOM 683 C CA . ILE A 1 85 ? 3.223 2.035 -11.854 1.00 90.88 85 ILE A CA 1
ATOM 684 C C . ILE A 1 85 ? 2.724 1.533 -10.496 1.00 90.88 85 ILE A C 1
ATOM 686 O O . ILE A 1 85 ? 2.423 2.345 -9.629 1.00 90.88 85 ILE A O 1
ATOM 690 N N . ALA A 1 86 ? 2.769 0.222 -10.241 1.00 89.88 86 ALA A N 1
ATOM 691 C CA . ALA A 1 86 ? 2.332 -0.345 -8.963 1.00 89.88 86 ALA A CA 1
ATOM 692 C C . ALA A 1 86 ? 3.051 0.250 -7.730 1.00 89.88 86 ALA A C 1
ATOM 694 O O . ALA A 1 86 ? 2.442 0.402 -6.669 1.00 89.88 86 ALA A O 1
ATOM 695 N N . TYR A 1 87 ? 4.338 0.610 -7.841 1.00 88.25 87 TYR A N 1
ATOM 696 C CA . TYR A 1 87 ? 5.042 1.310 -6.759 1.00 88.25 87 TYR A CA 1
ATOM 697 C C . TYR A 1 87 ? 4.596 2.770 -6.634 1.00 88.25 87 TYR A C 1
ATOM 699 O O . TYR A 1 87 ? 4.398 3.242 -5.513 1.00 88.25 87 TYR A O 1
ATOM 707 N N . LEU A 1 88 ? 4.447 3.474 -7.759 1.00 85.12 88 LEU A N 1
ATOM 708 C CA . LEU A 1 88 ? 4.164 4.910 -7.800 1.00 85.12 88 LEU A CA 1
ATOM 709 C C . LEU A 1 88 ? 2.711 5.251 -7.444 1.00 85.12 88 LEU A C 1
ATOM 711 O O . LEU A 1 88 ? 2.496 6.200 -6.694 1.00 85.12 88 LEU A O 1
ATOM 715 N N . ASP A 1 89 ? 1.732 4.451 -7.868 1.00 83.75 89 ASP A N 1
ATOM 716 C CA . ASP A 1 89 ? 0.319 4.629 -7.495 1.00 83.75 89 ASP A CA 1
ATOM 717 C C . ASP A 1 89 ? 0.152 4.615 -5.973 1.00 83.75 89 ASP A C 1
ATOM 719 O O . ASP A 1 89 ? -0.495 5.482 -5.386 1.00 83.75 89 ASP A O 1
ATOM 723 N N . SER A 1 90 ? 0.864 3.708 -5.300 1.00 73.88 90 SER A N 1
ATOM 724 C CA . SER A 1 90 ? 0.832 3.640 -3.841 1.00 73.88 90 SER A CA 1
ATOM 725 C C . SER A 1 90 ? 1.423 4.883 -3.154 1.00 73.88 90 SER A C 1
ATOM 727 O O . SER A 1 90 ? 1.123 5.131 -1.989 1.00 73.88 90 SER A O 1
ATOM 729 N N . ILE A 1 91 ? 2.262 5.678 -3.832 1.00 76.00 91 ILE A N 1
ATOM 730 C CA . ILE A 1 91 ? 2.794 6.944 -3.294 1.00 76.00 91 ILE A CA 1
ATOM 731 C C . ILE A 1 91 ? 1.713 8.025 -3.313 1.00 76.00 91 ILE A C 1
ATOM 733 O O . ILE A 1 91 ? 1.611 8.793 -2.355 1.00 76.00 91 ILE A O 1
ATOM 737 N N . HIS A 1 92 ? 0.897 8.077 -4.369 1.00 72.44 92 HIS A N 1
ATOM 738 C CA . HIS A 1 92 ? -0.215 9.022 -4.458 1.00 72.44 92 HIS A CA 1
ATOM 739 C C . HIS A 1 92 ? -1.212 8.812 -3.314 1.00 72.44 92 HIS A C 1
ATOM 741 O O . HIS A 1 92 ? -1.584 9.781 -2.647 1.00 72.44 92 HIS A O 1
ATOM 747 N N . ASP A 1 93 ? -1.536 7.555 -3.004 1.00 73.06 93 ASP A N 1
ATOM 748 C CA . ASP A 1 93 ? -2.374 7.205 -1.854 1.00 73.06 93 ASP A CA 1
ATOM 749 C C . ASP A 1 93 ? -1.744 7.664 -0.530 1.00 73.06 93 ASP A C 1
ATOM 751 O O . ASP A 1 93 ? -2.396 8.319 0.287 1.00 73.06 93 ASP A O 1
ATOM 755 N N . LEU A 1 94 ? -0.444 7.402 -0.331 1.00 74.00 94 LEU A N 1
ATOM 756 C CA . LEU A 1 94 ? 0.289 7.848 0.862 1.00 74.00 94 LEU A CA 1
ATOM 757 C C . LEU A 1 94 ? 0.259 9.375 1.023 1.00 74.00 94 LEU A C 1
ATOM 759 O O . LEU A 1 94 ? 0.091 9.873 2.139 1.00 74.00 94 LEU A O 1
ATOM 763 N N . SER A 1 95 ? 0.412 10.114 -0.077 1.00 78.56 95 SER A N 1
ATOM 764 C CA . SER A 1 95 ? 0.377 11.576 -0.063 1.00 78.56 95 SER A CA 1
ATOM 765 C C . SER A 1 95 ? -1.018 12.125 0.238 1.00 78.56 95 SER A C 1
ATOM 767 O O . SER A 1 95 ? -1.140 13.129 0.939 1.00 78.56 95 SER A O 1
ATOM 769 N N . ALA A 1 96 ? -2.074 11.492 -0.272 1.00 79.19 96 ALA A N 1
ATOM 770 C CA . ALA A 1 96 ? -3.444 11.903 0.019 1.00 79.19 96 ALA A CA 1
ATOM 771 C C . ALA A 1 96 ? -3.803 11.646 1.493 1.00 79.19 96 ALA A C 1
ATOM 773 O O . ALA A 1 96 ? -4.386 12.507 2.159 1.00 79.19 96 ALA A O 1
ATOM 774 N N . TYR A 1 97 ? -3.404 10.491 2.035 1.00 85.06 97 TYR A N 1
ATOM 775 C CA . TYR A 1 97 ? -3.654 10.156 3.436 1.00 85.06 97 TYR A CA 1
ATOM 776 C C . TYR A 1 97 ? -2.902 11.068 4.406 1.00 85.06 97 TYR A C 1
ATOM 778 O O . TYR A 1 97 ? -3.481 11.483 5.411 1.00 85.06 97 TYR A O 1
ATOM 786 N N . SER A 1 98 ? -1.645 11.422 4.117 1.00 85.00 98 SER A N 1
ATOM 787 C CA . SER A 1 98 ? -0.855 12.302 4.988 1.00 85.00 98 SER A CA 1
ATOM 788 C C . SER A 1 98 ? -1.434 13.720 5.061 1.00 85.00 98 SER A C 1
ATOM 790 O O . SER A 1 98 ? -1.574 14.268 6.156 1.00 85.00 98 SER A O 1
ATOM 792 N N . ALA A 1 99 ? -1.874 14.281 3.931 1.00 87.31 99 ALA A N 1
ATOM 793 C CA . ALA A 1 99 ? -2.567 15.569 3.892 1.00 87.31 99 ALA A CA 1
ATOM 794 C C . ALA A 1 99 ? -3.910 15.531 4.651 1.00 87.31 99 ALA A C 1
ATOM 796 O O . ALA A 1 99 ? -4.244 16.457 5.404 1.00 87.31 99 ALA A O 1
ATOM 797 N N . GLY A 1 100 ? -4.667 14.437 4.502 1.00 89.44 100 GLY A N 1
ATOM 798 C CA . GLY A 1 100 ? -5.919 14.223 5.227 1.00 89.44 100 GLY A CA 1
ATOM 799 C C . GLY A 1 100 ? -5.711 14.128 6.741 1.00 89.44 100 GLY A C 1
ATOM 800 O O . GLY A 1 100 ? -6.422 14.785 7.503 1.00 89.44 100 GLY A O 1
ATOM 801 N N . LEU A 1 101 ? -4.709 13.362 7.181 1.00 92.75 101 LEU A N 1
ATOM 802 C CA . LEU A 1 101 ? -4.360 13.225 8.596 1.00 92.75 101 LEU A CA 1
ATOM 803 C C . LEU A 1 101 ? -3.948 14.555 9.212 1.00 92.75 101 LEU A C 1
ATOM 805 O O . LEU A 1 101 ? -4.469 14.906 10.268 1.00 92.75 101 LEU A O 1
ATOM 809 N N . HIS A 1 102 ? -3.084 15.316 8.537 1.00 92.75 102 HIS A N 1
ATOM 810 C CA . HIS A 1 102 ? -2.653 16.624 9.022 1.00 92.75 102 HIS A CA 1
ATOM 811 C C . HIS A 1 102 ? -3.846 17.559 9.260 1.00 92.75 102 HIS A C 1
ATOM 813 O O . HIS A 1 102 ? -3.983 18.157 10.327 1.00 92.75 102 HIS A O 1
ATOM 819 N N . SER A 1 103 ? -4.764 17.615 8.293 1.00 92.75 103 SER A N 1
ATOM 820 C CA . SER A 1 103 ? -5.986 18.418 8.392 1.00 92.75 103 SER A CA 1
ATOM 821 C C . SER A 1 103 ? -6.843 18.012 9.596 1.00 92.75 103 SER A C 1
ATOM 823 O O . SER A 1 103 ? -7.339 18.860 10.338 1.00 92.75 103 SER A O 1
ATOM 825 N N . VAL A 1 104 ? -7.002 16.706 9.820 1.00 95.38 104 VAL A N 1
ATOM 826 C CA . VAL A 1 104 ? -7.771 16.174 10.950 1.00 95.38 104 VAL A CA 1
ATOM 827 C C . VAL A 1 104 ? -7.078 16.456 12.287 1.00 95.38 104 VAL A C 1
ATOM 829 O O . VAL A 1 104 ? -7.745 16.806 13.260 1.00 95.38 104 VAL A O 1
ATOM 832 N N . GLU A 1 105 ? -5.752 16.359 12.354 1.00 94.94 105 GLU A N 1
ATOM 833 C CA . GLU A 1 105 ? -4.981 16.661 13.562 1.00 94.94 105 GLU A CA 1
ATOM 834 C C . GLU A 1 105 ? -5.082 18.125 13.975 1.00 94.94 105 GLU A C 1
ATOM 836 O O . GLU A 1 105 ? -5.213 18.405 15.165 1.00 94.94 105 GLU A O 1
ATOM 841 N N . LEU A 1 106 ? -5.086 19.059 13.021 1.00 96.25 106 LEU A N 1
ATOM 842 C CA . LEU A 1 106 ? -5.320 20.473 13.316 1.00 96.25 106 LEU A CA 1
ATOM 843 C C . LEU A 1 106 ? -6.691 20.695 13.968 1.00 96.25 106 LEU A C 1
ATOM 845 O O . LEU A 1 106 ? -6.787 21.414 14.963 1.00 96.25 106 LEU A O 1
ATOM 849 N N . VAL A 1 107 ? -7.737 20.025 13.472 1.00 95.88 107 VAL A N 1
ATOM 850 C CA . VAL A 1 107 ? -9.075 20.089 14.083 1.00 95.88 107 VAL A CA 1
ATOM 851 C C . VAL A 1 107 ? -9.060 19.505 15.494 1.00 95.88 107 VAL A C 1
ATOM 853 O O . VAL A 1 107 ? -9.608 20.114 16.408 1.00 95.88 107 VAL A O 1
ATOM 856 N N . LEU A 1 108 ? -8.406 18.360 15.700 1.00 96.06 108 LEU A N 1
ATOM 857 C CA . LEU A 1 108 ? -8.337 17.702 17.009 1.00 96.06 108 LEU A CA 1
ATOM 858 C C . LEU A 1 108 ? -7.477 18.463 18.028 1.00 96.06 108 LEU A C 1
ATOM 860 O O . LEU A 1 108 ? -7.742 18.361 19.222 1.00 96.06 108 LEU A O 1
ATOM 864 N N . LYS A 1 109 ? -6.495 19.261 17.585 1.00 95.94 109 LYS A N 1
ATOM 865 C CA . LYS A 1 109 ? -5.740 20.169 18.467 1.00 95.94 109 LYS A CA 1
ATOM 866 C C . LYS A 1 109 ? -6.638 21.234 19.094 1.00 95.94 109 LYS A C 1
ATOM 868 O O . LYS A 1 109 ? -6.463 21.556 20.263 1.00 95.94 109 LYS A O 1
ATOM 873 N N . VAL A 1 110 ? -7.590 21.768 18.330 1.00 96.94 110 VAL A N 1
ATOM 874 C CA . VAL A 1 110 ? -8.535 22.788 18.814 1.00 96.94 110 VAL A CA 1
ATOM 875 C C . VAL A 1 110 ? -9.732 22.142 19.518 1.00 96.94 110 VAL A C 1
ATOM 877 O O . VAL A 1 110 ? -10.207 22.640 20.534 1.00 96.94 110 VAL A O 1
ATOM 880 N N . GLN A 1 111 ? -10.226 21.021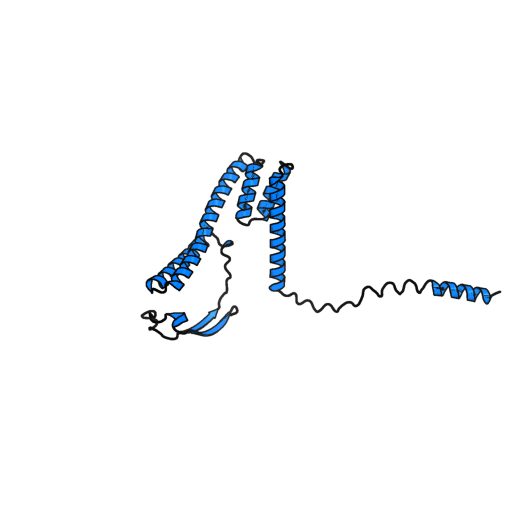 18.988 1.00 95.69 111 GLN A N 1
ATOM 881 C CA . GLN A 1 111 ? -11.411 20.312 19.468 1.00 95.69 111 GLN A CA 1
ATOM 882 C C . GLN A 1 111 ? -11.106 18.819 19.676 1.00 95.69 111 GLN A C 1
ATOM 884 O O . GLN A 1 111 ? -11.478 17.983 18.846 1.00 95.69 111 GLN A O 1
ATOM 889 N N . PRO A 1 112 ? -10.481 18.443 20.804 1.00 95.19 112 PRO A N 1
ATOM 890 C CA . PRO A 1 112 ? -10.035 17.065 21.036 1.00 95.19 112 PRO A CA 1
ATOM 891 C C . PRO A 1 112 ? -11.182 16.051 21.138 1.00 95.19 112 PRO A C 1
ATOM 893 O O . PRO A 1 112 ? -10.975 14.861 20.922 1.00 95.19 112 PRO A O 1
ATOM 896 N N . LYS A 1 113 ? -12.403 16.512 21.436 1.00 95.44 113 LYS A N 1
ATOM 897 C CA . LYS A 1 113 ? -13.618 15.685 21.535 1.00 95.44 113 LYS A CA 1
ATOM 898 C C . LYS A 1 113 ? -14.495 15.739 20.273 1.00 95.44 113 LYS A C 1
ATOM 900 O O . LYS A 1 113 ? -15.670 15.397 20.328 1.00 95.44 113 LYS A O 1
ATOM 905 N N . ASN A 1 114 ? -13.969 16.201 19.136 1.00 95.62 114 ASN A N 1
ATOM 906 C CA . ASN A 1 114 ? -14.742 16.261 17.894 1.00 95.62 114 ASN A CA 1
ATOM 907 C C . ASN A 1 114 ? -14.909 14.858 17.280 1.00 95.62 114 ASN A C 1
ATOM 909 O O . ASN A 1 114 ? -13.993 14.321 16.653 1.00 95.62 114 ASN A O 1
ATOM 913 N N . VAL A 1 115 ? -16.109 14.288 17.420 1.00 95.38 115 VAL A N 1
ATOM 914 C CA . VAL A 1 115 ? -16.450 12.932 16.958 1.00 95.38 115 VAL A CA 1
ATOM 915 C C . VAL A 1 115 ? -16.268 12.764 15.448 1.00 95.38 115 VAL A C 1
ATOM 917 O O . VAL A 1 115 ? -15.720 11.757 15.002 1.00 95.38 115 VAL A O 1
ATOM 920 N N . LYS A 1 116 ? -16.636 13.767 14.638 1.00 94.19 116 LYS A N 1
ATOM 921 C CA . LYS A 1 116 ? -16.466 13.714 13.174 1.00 94.19 116 LYS A CA 1
ATOM 922 C C . LYS A 1 116 ? -14.992 13.680 12.775 1.00 94.19 116 LYS A C 1
ATOM 924 O O . LYS A 1 116 ? -14.625 12.951 11.855 1.00 94.19 116 LYS A O 1
ATOM 929 N N . ALA A 1 117 ? -14.148 14.455 13.454 1.00 95.19 117 ALA A N 1
ATOM 930 C CA . ALA A 1 117 ? -12.709 14.460 13.215 1.00 95.19 117 ALA A CA 1
ATOM 931 C C . ALA A 1 117 ? -12.070 13.126 13.635 1.00 95.19 117 ALA A C 1
ATOM 933 O O . ALA A 1 117 ? -11.313 12.550 12.858 1.00 95.19 117 ALA A O 1
ATOM 934 N N . LEU A 1 118 ? -12.443 12.579 14.799 1.00 96.56 118 LEU A N 1
ATOM 935 C CA . LEU A 1 118 ? -11.997 11.255 15.255 1.00 96.56 118 LEU A CA 1
ATOM 936 C C . LEU A 1 118 ? -12.414 10.136 14.292 1.00 96.56 118 LEU A C 1
ATOM 938 O O . LEU A 1 118 ? -11.595 9.288 13.940 1.00 96.56 118 LEU A O 1
ATOM 942 N N . PHE A 1 119 ? -13.659 10.166 13.812 1.00 96.00 119 PHE A N 1
ATOM 943 C CA . PHE A 1 119 ? -14.158 9.208 12.828 1.00 96.00 119 PHE A CA 1
ATOM 944 C C . PHE A 1 119 ? -13.367 9.287 11.517 1.00 96.00 119 PHE A C 1
ATOM 946 O O . PHE A 1 119 ? -12.907 8.267 11.008 1.00 96.00 119 PHE A O 1
ATOM 953 N N . ARG A 1 120 ? -13.128 10.498 10.994 1.00 95.12 120 ARG A N 1
ATOM 954 C CA . ARG A 1 120 ? -12.295 10.700 9.795 1.00 95.12 120 ARG A CA 1
ATOM 955 C C . ARG A 1 120 ? -10.863 10.211 10.005 1.00 95.12 120 ARG A C 1
ATOM 957 O O . ARG A 1 120 ? -10.336 9.541 9.122 1.00 95.12 120 ARG A O 1
ATOM 964 N N . LYS A 1 121 ? -10.262 10.486 11.171 1.00 95.50 121 LYS A N 1
ATOM 965 C CA . LYS A 1 121 ? -8.929 9.976 11.534 1.00 95.50 121 LYS A CA 1
ATOM 966 C C . LYS A 1 121 ? -8.894 8.454 11.437 1.00 95.50 121 LYS A C 1
ATOM 968 O O . LYS A 1 121 ? -8.005 7.908 10.793 1.00 95.50 121 LYS A O 1
ATOM 973 N N . ALA A 1 122 ? -9.891 7.785 12.014 1.00 95.56 122 ALA A N 1
ATOM 974 C CA . ALA A 1 122 ? -9.992 6.334 11.974 1.00 95.56 122 ALA A CA 1
ATOM 975 C C . ALA A 1 122 ? -10.129 5.782 10.550 1.00 95.56 122 ALA A C 1
ATOM 977 O O . ALA A 1 122 ? -9.490 4.786 10.227 1.00 95.56 122 ALA A O 1
ATOM 978 N N . MET A 1 123 ? -10.921 6.427 9.686 1.00 93.69 123 MET A N 1
ATOM 979 C CA . MET A 1 123 ? -11.066 5.987 8.293 1.00 93.69 123 MET A CA 1
ATOM 980 C C . MET A 1 123 ? -9.748 6.098 7.521 1.00 93.69 123 MET A C 1
ATOM 982 O O . MET A 1 123 ? -9.397 5.177 6.786 1.00 93.69 123 MET A O 1
ATOM 986 N N . ILE A 1 124 ? -8.999 7.190 7.714 1.00 92.69 124 ILE A N 1
ATOM 987 C CA . ILE A 1 124 ? -7.703 7.384 7.050 1.00 92.69 124 ILE A CA 1
ATOM 988 C C . ILE A 1 124 ? -6.675 6.365 7.563 1.00 92.69 124 ILE A C 1
ATOM 990 O O . ILE A 1 124 ? -6.038 5.690 6.757 1.00 92.69 124 ILE A O 1
ATOM 994 N N . LEU A 1 125 ? -6.568 6.182 8.884 1.00 91.62 125 LEU A N 1
ATOM 995 C CA . LEU A 1 125 ? -5.683 5.177 9.490 1.00 91.62 125 LEU A CA 1
ATOM 996 C C . LEU A 1 125 ? -6.028 3.758 9.019 1.00 91.62 125 LEU A C 1
ATOM 998 O O . LEU A 1 125 ? -5.152 2.976 8.653 1.00 91.62 125 LEU A O 1
ATOM 1002 N N . GLY A 1 126 ? -7.320 3.445 8.947 1.00 89.50 126 GLY A N 1
ATOM 1003 C CA . GLY A 1 126 ? -7.810 2.165 8.457 1.00 89.50 126 GLY A CA 1
ATOM 1004 C C . GLY A 1 126 ? -7.472 1.897 6.989 1.00 89.50 126 GLY A C 1
ATOM 1005 O O . GLY A 1 126 ? -7.160 0.754 6.638 1.00 89.50 126 GLY A O 1
ATOM 1006 N N . ALA A 1 127 ? -7.503 2.937 6.148 1.00 86.88 127 ALA A N 1
ATOM 1007 C CA . ALA A 1 127 ? -7.096 2.872 4.745 1.00 86.88 127 ALA A CA 1
ATOM 1008 C C . ALA A 1 127 ? -5.577 2.680 4.591 1.00 86.88 127 ALA A C 1
ATOM 1010 O O . ALA A 1 127 ? -5.136 1.937 3.718 1.00 86.88 127 ALA A O 1
ATOM 1011 N N . GLN A 1 128 ? -4.786 3.260 5.497 1.00 83.56 128 GLN A N 1
ATOM 1012 C CA . GLN A 1 128 ? -3.336 3.054 5.575 1.00 83.56 128 GLN A CA 1
ATOM 1013 C C . GLN A 1 128 ? -2.931 1.678 6.135 1.00 83.56 128 GLN A C 1
ATOM 1015 O O . GLN A 1 128 ? -1.764 1.307 6.051 1.00 83.56 128 GLN A O 1
ATOM 1020 N N . GLY A 1 129 ? -3.874 0.906 6.685 1.00 85.19 129 GLY A N 1
ATOM 1021 C CA . GLY A 1 129 ? -3.610 -0.409 7.278 1.00 85.19 129 GLY A CA 1
ATOM 1022 C C . GLY A 1 129 ? -3.301 -0.385 8.778 1.00 85.19 129 GLY A C 1
ATOM 1023 O O . GLY A 1 129 ? -3.128 -1.449 9.364 1.00 85.19 129 GLY A O 1
ATOM 1024 N N . PHE A 1 130 ? -3.317 0.789 9.413 1.00 88.62 130 PHE A N 1
ATOM 1025 C CA . PHE A 1 130 ? -3.188 0.972 10.864 1.00 88.62 130 PHE A CA 1
ATOM 1026 C C . PHE A 1 130 ? -4.513 0.626 11.564 1.00 88.62 130 PHE A C 1
ATOM 1028 O O . PHE A 1 130 ? -5.260 1.489 12.036 1.00 88.62 130 PHE A O 1
ATOM 1035 N N . THR A 1 131 ? -4.867 -0.664 11.523 1.00 91.50 131 THR A N 1
ATOM 1036 C CA . THR A 1 131 ? -6.158 -1.189 11.992 1.00 91.50 131 THR A CA 1
ATOM 1037 C C . THR A 1 131 ? -6.353 -0.956 13.497 1.00 91.50 131 THR A C 1
ATOM 1039 O O . THR A 1 131 ? -7.451 -0.578 13.910 1.00 91.50 131 THR A O 1
ATOM 1042 N N . ASP A 1 132 ? -5.320 -1.134 14.323 1.00 92.81 132 ASP A N 1
ATOM 1043 C CA . ASP A 1 132 ? -5.427 -0.965 15.778 1.00 92.81 132 ASP A CA 1
ATOM 1044 C C . ASP A 1 132 ? -5.621 0.502 16.183 1.00 92.81 132 ASP A C 1
ATOM 1046 O O . ASP A 1 132 ? -6.509 0.821 16.977 1.00 92.81 132 ASP A O 1
ATOM 1050 N N . GLU A 1 133 ? -4.869 1.422 15.584 1.00 93.81 133 GLU A N 1
ATOM 1051 C CA . GLU A 1 133 ? -4.994 2.860 15.819 1.00 93.81 133 GLU A CA 1
ATOM 1052 C C . GLU A 1 133 ? -6.363 3.386 15.364 1.00 93.81 133 GLU A C 1
ATOM 1054 O O . GLU A 1 133 ? -6.968 4.233 16.035 1.00 93.81 133 GLU A O 1
ATOM 1059 N N . ALA A 1 134 ? -6.895 2.849 14.260 1.00 94.81 134 ALA A N 1
ATOM 1060 C CA . ALA A 1 134 ? -8.251 3.142 13.807 1.00 94.81 134 ALA A CA 1
ATOM 1061 C C . ALA A 1 134 ? -9.307 2.693 14.834 1.00 94.81 134 ALA A C 1
ATOM 1063 O O . ALA A 1 134 ? -10.219 3.463 15.151 1.00 94.81 134 ALA A O 1
ATOM 1064 N N . ILE A 1 135 ? -9.162 1.491 15.407 1.00 96.75 135 ILE A N 1
ATOM 1065 C CA . ILE A 1 135 ? -10.050 0.975 16.464 1.00 96.75 135 ILE A CA 1
ATOM 1066 C C . ILE A 1 135 ? -9.999 1.875 17.700 1.00 96.75 135 ILE A C 1
ATOM 1068 O O . ILE A 1 135 ? -11.050 2.199 18.254 1.00 96.75 135 ILE A O 1
ATOM 1072 N N . VAL A 1 136 ? -8.812 2.316 18.125 1.00 96.81 136 VAL A N 1
ATOM 1073 C CA . VAL A 1 136 ? -8.663 3.235 19.268 1.00 96.81 136 VAL A CA 1
ATOM 1074 C C . VAL A 1 136 ? -9.423 4.540 19.018 1.00 96.81 136 VAL A C 1
ATOM 1076 O O . VAL A 1 136 ? -10.198 4.973 19.873 1.00 96.81 136 VAL A O 1
ATOM 1079 N N . CYS A 1 137 ? -9.273 5.132 17.830 1.00 95.50 137 CYS A N 1
ATOM 1080 C CA . CYS A 1 137 ? -9.988 6.354 17.460 1.00 95.50 137 CYS A CA 1
ATOM 1081 C C . CYS A 1 137 ? -11.516 6.155 17.447 1.00 95.50 137 CYS A C 1
ATOM 1083 O O . CYS A 1 137 ? -12.246 7.005 17.959 1.00 95.50 137 CYS A O 1
ATOM 1085 N N . LEU A 1 138 ? -12.009 5.029 16.913 1.00 96.75 138 LEU A N 1
ATOM 1086 C CA . LEU A 1 138 ? -13.443 4.706 16.880 1.00 96.75 138 LEU A CA 1
ATOM 1087 C C . LEU A 1 138 ? -14.018 4.422 18.267 1.00 96.75 138 LEU A C 1
ATOM 1089 O O . LEU A 1 138 ? -15.129 4.856 18.554 1.00 96.75 138 LEU A O 1
ATOM 1093 N N . ARG A 1 139 ? -13.274 3.744 19.146 1.00 96.88 139 ARG A N 1
ATOM 1094 C CA . ARG A 1 139 ? -13.682 3.529 20.543 1.00 96.88 139 ARG A CA 1
ATOM 1095 C C . ARG A 1 139 ? -13.788 4.844 21.294 1.00 96.88 139 ARG A C 1
ATOM 1097 O O . ARG A 1 139 ? -14.749 5.048 22.031 1.00 96.88 139 ARG A O 1
ATOM 1104 N N . PHE A 1 140 ? -12.841 5.753 21.072 1.00 96.44 140 PHE A N 1
ATOM 1105 C CA . PHE A 1 140 ? -12.919 7.078 21.666 1.00 96.44 140 PHE A CA 1
ATOM 1106 C C . PHE A 1 140 ? -14.126 7.861 21.131 1.00 96.44 140 PHE A C 1
ATOM 1108 O O . PHE A 1 140 ? -14.891 8.413 21.916 1.00 96.44 140 PHE A O 1
ATOM 1115 N N . ALA A 1 141 ? -14.381 7.817 19.822 1.00 95.50 141 ALA A N 1
ATOM 1116 C CA . ALA A 1 141 ? -15.570 8.421 19.224 1.00 95.50 141 ALA A CA 1
ATOM 1117 C C . ALA A 1 141 ? -16.884 7.824 19.783 1.00 95.50 141 ALA A C 1
ATOM 1119 O O . ALA A 1 141 ? -17.787 8.571 20.151 1.00 95.50 141 ALA A O 1
ATOM 1120 N N . ALA A 1 142 ? -16.963 6.498 19.938 1.00 95.50 142 ALA A N 1
ATOM 1121 C CA . ALA A 1 142 ? -18.114 5.802 20.520 1.00 95.50 142 ALA A CA 1
ATOM 1122 C C . ALA A 1 142 ? -18.322 6.123 22.010 1.00 95.50 142 ALA A C 1
ATOM 1124 O O . ALA A 1 142 ? -19.454 6.112 22.483 1.00 95.50 142 ALA A O 1
ATOM 1125 N N . SER A 1 143 ? -17.251 6.431 22.753 1.00 95.38 143 SER A N 1
ATOM 1126 C CA . SER A 1 143 ? -17.362 6.869 24.152 1.00 95.38 143 SER A CA 1
ATOM 1127 C C . SER A 1 143 ? -17.983 8.264 24.303 1.00 95.38 143 SER A C 1
ATOM 1129 O O . SER A 1 143 ? -18.501 8.588 25.367 1.00 95.38 143 SER A O 1
ATOM 1131 N N . LEU A 1 144 ? -17.931 9.082 23.246 1.00 94.75 144 LEU A N 1
ATOM 1132 C CA . LEU A 1 144 ? -18.510 10.425 23.212 1.00 94.75 144 LEU A CA 1
ATOM 1133 C C . LEU A 1 144 ? -19.950 10.409 22.678 1.00 94.75 144 LEU A C 1
ATOM 1135 O O . LEU A 1 144 ? -20.800 11.110 23.217 1.00 94.75 144 LEU A O 1
ATOM 1139 N N . GLU A 1 145 ? -20.222 9.604 21.646 1.00 93.06 145 GLU A N 1
ATOM 1140 C CA . GLU A 1 145 ? -21.545 9.455 21.022 1.00 93.06 145 GLU A CA 1
ATOM 1141 C C . GLU A 1 145 ? -21.899 7.964 20.829 1.00 93.06 145 GLU A C 1
ATOM 1143 O O . GLU A 1 145 ? -21.705 7.409 19.739 1.00 93.06 145 GLU A O 1
ATOM 1148 N N . PRO A 1 146 ? -22.418 7.284 21.870 1.00 91.25 146 PRO A N 1
ATOM 1149 C CA . PRO A 1 146 ? -22.708 5.848 21.816 1.00 91.25 146 PRO A CA 1
ATOM 1150 C C . PRO A 1 146 ? -23.858 5.486 20.864 1.00 91.25 146 PRO A C 1
ATOM 1152 O O . PRO A 1 146 ? -23.857 4.389 20.300 1.00 91.25 146 PRO A O 1
ATOM 1155 N N . ASP A 1 147 ? -24.792 6.415 20.638 1.00 90.31 147 ASP A N 1
ATOM 1156 C CA . ASP A 1 147 ? -25.986 6.219 19.803 1.00 90.31 147 ASP A CA 1
ATOM 1157 C C . ASP A 1 147 ? -25.689 6.271 18.296 1.00 90.31 147 ASP A C 1
ATOM 1159 O O . ASP A 1 147 ? -26.521 5.901 17.458 1.00 90.31 147 ASP A O 1
ATOM 1163 N N . THR A 1 148 ? -24.482 6.697 17.915 1.00 94.12 148 THR A N 1
ATOM 1164 C CA . THR A 1 148 ? -24.101 6.828 16.511 1.00 94.12 148 THR A CA 1
ATOM 1165 C C . THR A 1 148 ? -23.840 5.451 15.898 1.00 94.12 148 THR A C 1
ATOM 1167 O O . THR A 1 148 ? -22.729 4.914 15.908 1.00 94.12 148 THR A O 1
ATOM 1170 N N . ARG A 1 149 ? -24.884 4.889 15.277 1.00 93.88 149 ARG A N 1
ATOM 1171 C CA . ARG A 1 149 ? -24.875 3.558 14.643 1.00 93.88 149 ARG A CA 1
ATOM 1172 C C . ARG A 1 149 ? -23.736 3.361 13.638 1.00 93.88 149 ARG A C 1
ATOM 1174 O O . ARG A 1 149 ? -23.179 2.271 13.560 1.00 93.88 149 ARG A O 1
ATOM 1181 N N . ILE A 1 150 ? -23.367 4.406 12.894 1.00 94.94 150 ILE A N 1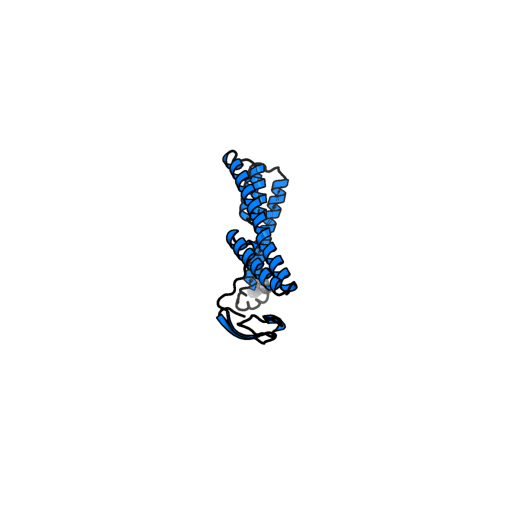
ATOM 1182 C CA . ILE A 1 150 ? -22.284 4.353 11.896 1.00 94.94 150 ILE A CA 1
ATOM 1183 C C . ILE A 1 150 ? -20.940 4.009 12.558 1.00 94.94 150 ILE A C 1
ATOM 1185 O O . ILE A 1 150 ? -20.196 3.183 12.033 1.00 94.94 150 ILE A O 1
ATOM 1189 N N . ILE A 1 151 ? -20.651 4.584 13.731 1.00 95.25 151 ILE A N 1
ATOM 1190 C CA . ILE A 1 151 ? -19.402 4.330 14.465 1.00 95.25 151 ILE A CA 1
ATOM 1191 C C . ILE A 1 151 ? -19.353 2.871 14.921 1.00 95.25 151 ILE A C 1
ATOM 1193 O O . ILE A 1 151 ? -18.333 2.212 14.740 1.00 95.25 151 ILE A O 1
ATOM 1197 N N . GLN A 1 152 ? -20.463 2.341 15.439 1.00 95.06 152 GLN A N 1
ATOM 1198 C CA . GLN A 1 152 ? -20.557 0.944 15.878 1.00 95.06 152 GLN A CA 1
ATOM 1199 C C . GLN A 1 152 ? -20.382 -0.045 14.717 1.00 95.06 152 GLN A C 1
ATOM 1201 O O . GLN A 1 152 ? -19.721 -1.076 14.857 1.00 95.06 152 GLN A O 1
ATOM 1206 N N . VAL A 1 153 ? -20.960 0.262 13.553 1.00 96.38 153 VAL A N 1
ATOM 1207 C CA . VAL A 1 153 ? -20.819 -0.566 12.345 1.00 96.38 153 VAL A CA 1
ATOM 1208 C C . VAL A 1 153 ? -19.364 -0.609 11.882 1.00 96.38 153 VAL A C 1
ATOM 1210 O O . VAL A 1 153 ? -18.820 -1.697 11.684 1.00 96.38 153 VAL A O 1
ATOM 1213 N N . GLU A 1 154 ? -18.712 0.548 11.749 1.00 95.81 154 GLU A N 1
ATOM 1214 C CA . GLU A 1 154 ? -17.309 0.595 11.329 1.00 95.81 154 GLU A CA 1
ATOM 1215 C C . GLU A 1 154 ? -16.377 -0.019 12.385 1.00 95.81 154 GLU A C 1
ATOM 1217 O O . GLU A 1 154 ? 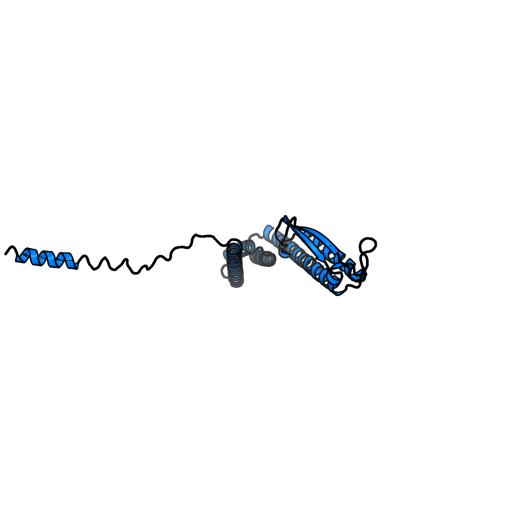-15.471 -0.768 12.026 1.00 95.81 154 GLU A O 1
ATOM 1222 N N . LEU A 1 155 ? -16.630 0.182 13.682 1.00 96.06 155 LEU A N 1
ATOM 1223 C CA . LEU A 1 155 ? -15.846 -0.442 14.752 1.00 96.06 155 LEU A CA 1
ATOM 1224 C C . LEU A 1 155 ? -15.870 -1.974 14.648 1.00 96.06 155 LEU A C 1
ATOM 1226 O O . LEU A 1 155 ? -14.814 -2.603 14.618 1.00 96.06 155 LEU A O 1
ATOM 1230 N N . ASN A 1 156 ? -17.055 -2.573 14.496 1.00 96.19 156 ASN A N 1
ATOM 1231 C CA . ASN A 1 156 ? -17.194 -4.021 14.312 1.00 96.19 156 ASN A CA 1
ATOM 1232 C C . ASN A 1 156 ? -16.464 -4.524 13.058 1.00 96.19 156 ASN A C 1
ATOM 1234 O O . ASN A 1 156 ? -15.850 -5.593 13.062 1.00 96.19 156 ASN A O 1
ATOM 1238 N N . LYS A 1 157 ? -16.510 -3.755 11.968 1.00 96.25 157 LYS A N 1
ATOM 1239 C CA . LYS A 1 157 ? -15.804 -4.078 10.724 1.00 96.25 157 LYS A CA 1
ATOM 1240 C C . LYS A 1 157 ? -14.286 -4.078 10.923 1.00 96.25 157 LYS A C 1
ATOM 1242 O O . LYS A 1 157 ? -13.636 -5.033 10.494 1.00 96.25 157 LYS A O 1
ATOM 1247 N N . PHE A 1 158 ? -13.727 -3.076 11.605 1.00 94.62 158 PHE A N 1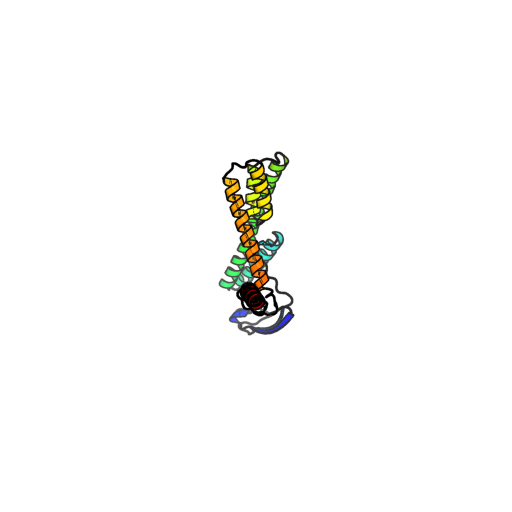
ATOM 1248 C CA . PHE A 1 158 ? -12.296 -3.036 11.922 1.00 94.62 158 PHE A CA 1
ATOM 1249 C C . PHE A 1 158 ? -11.883 -4.135 12.910 1.00 94.62 158 PHE A C 1
ATOM 1251 O O . PHE A 1 158 ? -10.857 -4.778 12.699 1.00 94.62 158 PHE A O 1
ATOM 1258 N N . GLU A 1 159 ? -12.694 -4.449 13.922 1.00 95.75 159 GLU A N 1
ATOM 1259 C CA . GLU A 1 159 ? -12.407 -5.560 14.842 1.00 95.75 159 GLU A CA 1
ATOM 1260 C C . GLU A 1 159 ? -12.409 -6.924 14.136 1.00 95.75 159 GLU A C 1
ATOM 1262 O O . GLU A 1 159 ? -11.551 -7.771 14.398 1.00 95.75 159 GLU A O 1
ATOM 1267 N N . ASN A 1 160 ? -13.337 -7.137 13.200 1.00 95.38 160 ASN A N 1
ATOM 1268 C CA . ASN A 1 160 ? -13.361 -8.341 12.372 1.00 95.38 160 ASN A CA 1
ATOM 1269 C C . ASN A 1 160 ? -12.152 -8.416 11.434 1.00 95.38 160 ASN A C 1
ATOM 1271 O O . ASN A 1 160 ? -11.605 -9.501 11.231 1.00 95.38 160 ASN A O 1
ATOM 1275 N N . LYS A 1 161 ? -11.715 -7.278 10.879 1.00 91.88 161 LYS A N 1
ATOM 1276 C CA . LYS A 1 161 ? -10.494 -7.194 10.069 1.00 91.88 161 LYS A CA 1
ATOM 1277 C C . LYS A 1 161 ? -9.264 -7.580 10.895 1.00 91.88 161 LYS A C 1
ATOM 1279 O O . LYS A 1 161 ? -8.544 -8.485 10.484 1.00 91.88 161 LYS A O 1
ATOM 1284 N N . ARG A 1 162 ? -9.101 -7.011 12.094 1.00 92.75 162 ARG A N 1
ATOM 1285 C CA . ARG A 1 162 ? -8.004 -7.352 13.011 1.00 92.75 162 ARG A CA 1
ATOM 1286 C C . ARG A 1 162 ? -7.977 -8.839 13.363 1.00 92.75 162 ARG A C 1
ATOM 1288 O O . ARG A 1 162 ? -6.939 -9.481 13.271 1.00 92.75 162 ARG A O 1
ATOM 1295 N N . LYS A 1 163 ? -9.133 -9.429 13.695 1.00 94.19 163 LYS A N 1
ATOM 1296 C CA . LYS A 1 163 ? -9.231 -10.875 13.979 1.00 94.19 163 LYS A CA 1
ATOM 1297 C C . LYS A 1 163 ? -8.782 -11.731 12.791 1.00 94.19 163 LYS A C 1
ATOM 1299 O O . LYS A 1 163 ? -8.128 -12.750 12.994 1.00 94.19 163 LYS A O 1
ATOM 1304 N N . LYS A 1 164 ? -9.124 -11.336 11.559 1.00 89.81 164 LYS A N 1
ATOM 1305 C CA . LYS A 1 164 ? -8.672 -12.031 10.342 1.00 89.81 164 LYS A CA 1
ATOM 1306 C C . LYS A 1 164 ? -7.163 -11.897 10.136 1.00 89.81 164 LYS A C 1
ATOM 1308 O O . LYS A 1 164 ? -6.533 -12.886 9.779 1.00 89.81 164 LYS A O 1
ATOM 1313 N N . GLU A 1 165 ? -6.599 -10.715 10.377 1.00 85.19 165 GLU A N 1
ATOM 1314 C CA . GLU A 1 165 ? -5.152 -10.460 10.306 1.00 85.19 165 GLU A CA 1
ATOM 1315 C C . GLU A 1 165 ? -4.387 -11.293 11.347 1.00 85.19 165 GLU A C 1
ATOM 1317 O O . GLU A 1 165 ? -3.410 -11.957 11.014 1.00 85.19 165 GLU A O 1
ATOM 1322 N N . GLU A 1 166 ? -4.876 -11.382 12.584 1.00 88.00 166 GLU A N 1
ATOM 1323 C CA . GLU A 1 166 ? -4.281 -12.253 13.605 1.00 88.00 166 GLU A CA 1
ATOM 1324 C C . GLU A 1 166 ? -4.362 -13.741 13.232 1.00 88.00 166 GLU A C 1
ATOM 1326 O O . GLU A 1 166 ? -3.422 -14.504 13.463 1.00 88.00 166 GLU A O 1
ATOM 1331 N N . GLN A 1 167 ? -5.494 -14.186 12.678 1.00 90.38 167 GLN A N 1
ATOM 1332 C CA . GLN A 1 167 ? -5.665 -15.573 12.238 1.00 90.38 167 GLN A CA 1
ATOM 1333 C C . GLN A 1 167 ? -4.738 -15.911 11.071 1.00 90.38 167 GLN A C 1
ATOM 1335 O O . GLN A 1 167 ? -4.128 -16.981 11.077 1.00 90.38 167 GLN A O 1
ATOM 1340 N N . SER A 1 168 ? -4.601 -15.013 10.090 1.00 80.69 168 SER A N 1
ATOM 1341 C CA . SER A 1 168 ? -3.703 -15.220 8.955 1.00 80.69 168 SER A CA 1
ATOM 1342 C C . SER A 1 168 ? -2.241 -15.226 9.394 1.00 80.69 168 SER A C 1
ATOM 1344 O O . SER A 1 168 ? -1.503 -16.112 8.970 1.00 80.69 168 SER A O 1
ATOM 1346 N N . GLN A 1 169 ? -1.840 -14.336 10.309 1.00 79.44 169 GLN A N 1
ATOM 1347 C CA . GLN A 1 169 ? -0.501 -14.334 10.906 1.00 79.44 169 GLN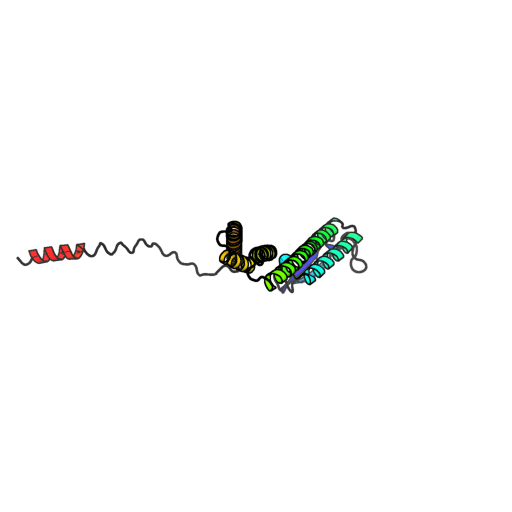 A CA 1
ATOM 1348 C C . GLN A 1 169 ? -0.216 -15.631 11.673 1.00 79.44 169 GLN A C 1
ATOM 1350 O O . GLN A 1 169 ? 0.825 -16.253 11.467 1.00 79.44 169 GLN A O 1
ATOM 1355 N N . LYS A 1 170 ? -1.154 -16.102 12.508 1.00 84.69 170 LYS A N 1
ATOM 1356 C CA . LYS A 1 170 ? -1.016 -17.380 13.232 1.00 84.69 170 LYS A CA 1
ATOM 1357 C C . LYS A 1 170 ? -0.915 -18.567 12.275 1.00 84.69 170 LYS A C 1
ATOM 1359 O O . LYS A 1 170 ? -0.062 -19.429 12.468 1.00 84.69 170 LYS A O 1
ATOM 1364 N N . ALA A 1 171 ? -1.746 -18.607 11.235 1.00 84.62 171 ALA A N 1
ATOM 1365 C CA . ALA A 1 171 ? -1.708 -19.661 10.225 1.00 84.62 171 ALA A CA 1
ATOM 1366 C C . ALA A 1 171 ? -0.408 -19.626 9.401 1.00 84.62 171 ALA A C 1
ATOM 1368 O O . ALA A 1 171 ? 0.161 -20.673 9.104 1.00 84.62 171 ALA A O 1
ATOM 1369 N N . MET A 1 172 ? 0.086 -18.434 9.057 1.00 73.81 172 MET A N 1
ATOM 1370 C CA . MET A 1 172 ? 1.376 -18.238 8.392 1.00 73.81 172 MET A CA 1
ATOM 1371 C C . MET A 1 172 ? 2.523 -18.738 9.270 1.00 73.81 172 MET A C 1
ATOM 1373 O O . MET A 1 172 ? 3.328 -19.537 8.806 1.00 73.81 172 MET A O 1
ATOM 1377 N N . TYR A 1 173 ? 2.550 -18.356 10.549 1.00 74.06 173 TYR A N 1
ATOM 1378 C CA . TYR A 1 173 ? 3.561 -18.810 11.503 1.00 74.06 173 TYR A CA 1
ATOM 1379 C C . TYR A 1 173 ? 3.553 -20.336 11.675 1.00 74.06 173 TYR A C 1
ATOM 1381 O O . TYR A 1 173 ? 4.605 -20.964 11.641 1.00 74.06 173 TYR A O 1
ATOM 1389 N N . GLN A 1 174 ? 2.370 -20.953 11.767 1.00 85.19 174 GLN A N 1
ATOM 1390 C CA . GLN A 1 174 ? 2.224 -22.414 11.834 1.00 85.19 174 GLN A CA 1
ATOM 1391 C C . GLN A 1 174 ? 2.724 -23.132 10.573 1.00 85.19 174 GLN A C 1
ATOM 1393 O O . GLN A 1 174 ? 3.197 -24.263 10.663 1.00 85.19 174 GLN A O 1
ATOM 1398 N N . ARG A 1 175 ? 2.612 -22.496 9.400 1.00 81.75 175 ARG A N 1
ATOM 1399 C CA . ARG A 1 175 ? 3.130 -23.029 8.130 1.00 81.75 175 ARG A CA 1
ATOM 1400 C C . ARG A 1 175 ? 4.638 -22.829 7.984 1.00 81.75 175 ARG A C 1
ATOM 1402 O O . ARG A 1 175 ? 5.294 -23.704 7.436 1.00 81.75 175 ARG A O 1
ATOM 1409 N N . MET A 1 176 ? 5.167 -21.699 8.456 1.00 65.00 176 MET A N 1
ATOM 1410 C CA . MET A 1 176 ? 6.599 -21.374 8.407 1.00 65.00 176 MET A CA 1
ATOM 141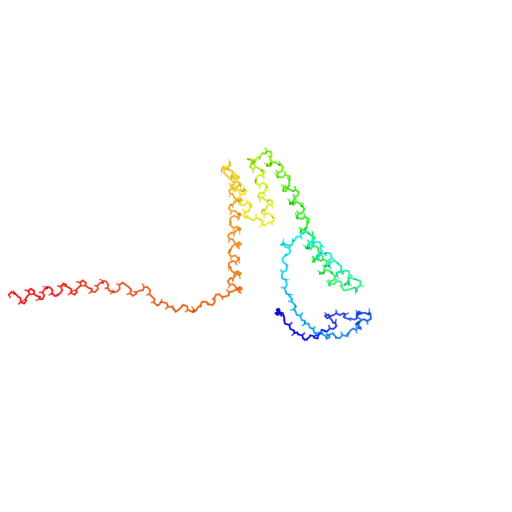1 C C . MET A 1 176 ? 7.419 -22.159 9.432 1.00 65.00 176 MET A C 1
ATOM 1413 O O . MET A 1 176 ? 8.555 -22.523 9.155 1.00 65.00 176 MET A O 1
ATOM 1417 N N . PHE A 1 177 ? 6.834 -22.460 10.590 1.00 72.69 177 PHE A N 1
ATOM 1418 C CA . PHE A 1 177 ? 7.451 -23.260 11.640 1.00 72.69 177 PHE A CA 1
ATOM 1419 C C . PHE A 1 177 ? 6.464 -24.346 12.068 1.00 72.69 177 PHE A C 1
ATOM 1421 O O . PHE A 1 177 ? 5.707 -24.149 13.027 1.00 72.69 177 PHE A O 1
ATOM 1428 N N . PRO A 1 178 ? 6.440 -25.496 11.367 1.00 59.00 178 PRO A N 1
ATOM 1429 C CA . PRO A 1 178 ? 5.683 -26.645 11.825 1.00 59.00 178 PRO A CA 1
ATOM 1430 C C . PRO A 1 178 ? 6.213 -26.989 13.212 1.00 59.00 178 PRO A C 1
ATOM 1432 O O . PRO A 1 178 ? 7.366 -27.384 13.361 1.00 59.00 178 PRO A O 1
ATOM 1435 N N . GLN A 1 179 ? 5.397 -26.782 14.244 1.00 56.00 179 GLN A N 1
ATOM 1436 C CA . GLN A 1 179 ? 5.729 -27.193 15.600 1.00 56.00 179 GLN A CA 1
ATOM 1437 C C . GLN A 1 179 ? 6.045 -28.692 15.547 1.00 56.00 179 GLN A C 1
ATOM 1439 O O . GLN A 1 179 ? 5.126 -29.511 15.458 1.00 56.00 179 GLN A O 1
ATOM 1444 N N . THR A 1 180 ? 7.329 -29.064 15.607 1.00 45.97 180 THR A N 1
ATOM 1445 C CA . THR A 1 180 ? 7.782 -30.432 15.875 1.00 45.97 180 THR A CA 1
ATOM 1446 C C . THR A 1 180 ? 7.454 -30.741 17.329 1.00 45.97 180 THR A C 1
ATOM 1448 O O . THR A 1 180 ? 8.318 -30.867 18.190 1.00 45.97 180 THR A O 1
ATOM 1451 N N . SER A 1 181 ? 6.164 -30.793 17.632 1.00 44.91 181 SER A N 1
ATOM 1452 C CA . SER A 1 181 ? 5.698 -31.398 18.860 1.00 44.91 181 SER A CA 1
ATOM 1453 C C . SER A 1 181 ? 5.848 -32.909 18.675 1.00 44.91 181 SER A C 1
ATOM 1455 O O . SER A 1 181 ? 5.421 -33.439 17.642 1.00 44.91 181 SER A O 1
ATOM 1457 N N . PRO A 1 182 ? 6.484 -33.625 19.622 1.00 40.78 182 PRO A N 1
ATOM 1458 C CA . PRO A 1 182 ? 6.489 -35.076 19.576 1.00 40.78 182 PRO A CA 1
ATOM 1459 C C . PRO A 1 182 ? 5.031 -35.521 19.523 1.00 40.78 182 PRO A C 1
ATOM 1461 O O . PRO A 1 182 ? 4.200 -34.991 20.269 1.00 40.78 182 PRO A O 1
ATOM 1464 N N . ARG A 1 183 ? 4.722 -36.438 18.594 1.00 36.38 183 ARG A N 1
ATOM 1465 C CA . ARG A 1 183 ? 3.404 -37.065 18.437 1.00 36.38 183 ARG A CA 1
ATOM 1466 C C . ARG A 1 183 ? 2.786 -37.244 19.821 1.00 36.38 183 ARG A C 1
ATOM 1468 O O . ARG A 1 183 ? 3.265 -38.067 20.598 1.00 36.38 183 ARG A O 1
ATOM 1475 N N . LYS A 1 184 ? 1.732 -36.481 20.134 1.00 36.56 184 LYS A N 1
ATOM 1476 C CA . LYS A 1 184 ? 0.884 -36.810 21.276 1.00 36.56 184 LYS A CA 1
ATOM 1477 C C . LYS A 1 184 ? 0.357 -38.204 20.984 1.00 36.56 184 LYS A C 1
ATOM 1479 O O . LYS A 1 184 ? -0.443 -38.375 20.064 1.00 36.56 184 LYS A O 1
ATOM 1484 N N . SER A 1 185 ? 0.860 -39.190 21.724 1.00 36.19 185 SER A N 1
ATOM 1485 C CA . SER A 1 185 ? 0.236 -40.499 21.778 1.00 36.19 185 SER A CA 1
ATOM 1486 C C . SER A 1 185 ? -1.238 -40.255 22.072 1.00 36.19 185 SER A C 1
ATOM 1488 O O . SER A 1 185 ? -1.607 -39.476 22.957 1.00 36.19 185 SER A O 1
ATOM 1490 N N . SER A 1 186 ? -2.085 -40.823 21.225 1.00 37.38 186 SER A N 1
ATOM 1491 C CA . SER A 1 186 ? -3.525 -40.778 21.384 1.00 37.38 186 SER A CA 1
ATOM 1492 C C . SER A 1 186 ? -3.854 -41.319 22.771 1.00 37.38 186 SER A C 1
ATOM 1494 O O . SER A 1 186 ? -3.777 -42.525 23.005 1.00 37.38 186 SER A O 1
ATOM 1496 N N . SER A 1 187 ? -4.178 -40.425 23.706 1.00 36.47 187 SER A N 1
ATOM 1497 C CA . SER A 1 187 ? -4.745 -40.808 24.990 1.00 36.47 187 SER A CA 1
ATOM 1498 C C . SER A 1 187 ? -6.086 -41.465 24.693 1.00 36.47 187 SER A C 1
ATOM 1500 O O . SER A 1 187 ? -7.071 -40.813 24.340 1.00 36.47 187 SER A O 1
ATOM 1502 N N . PHE A 1 188 ? -6.060 -42.789 24.743 1.00 40.03 188 PHE A N 1
ATOM 1503 C CA . PHE A 1 188 ? -7.190 -43.660 24.528 1.00 40.03 188 PHE A CA 1
ATOM 1504 C C . PHE A 1 188 ? -8.223 -43.405 25.633 1.00 40.03 188 PHE A C 1
ATOM 1506 O O . PHE A 1 188 ? -8.064 -43.809 26.779 1.00 40.03 188 PHE A O 1
ATOM 1513 N N . SER A 1 189 ? -9.294 -42.713 25.248 1.00 40.38 189 SER A N 1
ATOM 1514 C CA . SER A 1 189 ? -10.613 -42.654 25.882 1.00 40.38 189 SER A CA 1
ATOM 1515 C C . SER A 1 189 ? -10.727 -42.107 27.321 1.00 40.38 189 SER A C 1
ATOM 1517 O O . SER A 1 189 ? -10.411 -42.740 28.326 1.00 40.38 189 SER A O 1
ATOM 1519 N N . LYS A 1 190 ? -11.421 -40.969 27.428 1.00 43.22 190 LYS A N 1
ATOM 1520 C CA . LYS A 1 190 ? -12.117 -40.500 28.642 1.00 43.22 190 LYS A CA 1
ATOM 1521 C C . LYS A 1 190 ? -13.344 -41.373 29.001 1.00 43.22 190 LYS A C 1
ATOM 1523 O O . LYS A 1 190 ? -14.266 -40.882 29.639 1.00 43.22 190 LYS A O 1
ATOM 1528 N N . ALA A 1 191 ? -13.369 -42.646 28.594 1.00 45.81 191 ALA A N 1
ATOM 1529 C CA . ALA A 1 191 ? -14.480 -43.574 28.824 1.00 45.81 191 ALA A CA 1
ATOM 1530 C C . ALA A 1 191 ? -14.228 -44.541 29.996 1.00 45.81 191 ALA A C 1
ATOM 1532 O O . ALA A 1 191 ? -15.170 -45.130 30.511 1.00 45.81 191 ALA A O 1
ATOM 1533 N N . LEU A 1 192 ? -12.985 -44.671 30.478 1.00 48.56 192 LEU A N 1
ATOM 1534 C CA . LEU A 1 192 ? -12.653 -45.670 31.502 1.00 48.56 192 LEU A CA 1
ATOM 1535 C C . LEU A 1 192 ? -12.740 -45.162 32.955 1.00 48.56 192 LEU A C 1
ATOM 1537 O O . LEU A 1 192 ? -12.732 -45.967 33.881 1.00 48.56 192 LEU A O 1
ATOM 1541 N N . LYS A 1 193 ? -12.875 -43.846 33.189 1.00 42.53 193 LYS A N 1
ATOM 1542 C CA . LYS A 1 193 ? -12.857 -43.277 34.555 1.00 42.53 193 LYS A CA 1
ATOM 1543 C C . LYS A 1 193 ? -14.180 -43.377 35.335 1.00 42.53 193 LYS A C 1
ATOM 1545 O O . LYS A 1 193 ? -14.150 -43.183 36.542 1.00 42.53 193 LYS A O 1
ATOM 1550 N N . TRP A 1 194 ? -15.305 -43.732 34.705 1.00 40.62 194 TRP A N 1
ATOM 1551 C CA . TRP A 1 194 ? -16.594 -43.916 35.404 1.00 40.62 194 TRP A CA 1
ATOM 1552 C C . TRP A 1 194 ? -16.949 -45.383 35.710 1.00 40.62 194 TRP A C 1
ATOM 1554 O O . TRP A 1 194 ? -17.907 -45.630 36.434 1.00 40.62 194 TRP A O 1
ATOM 1564 N N . SER A 1 195 ? -16.162 -46.360 35.240 1.00 45.31 195 SER A N 1
ATOM 1565 C CA . SER A 1 195 ? -16.443 -47.790 35.481 1.00 45.31 195 SER A CA 1
ATOM 1566 C C . SER A 1 195 ? -16.011 -48.308 36.863 1.00 45.31 195 SER A C 1
ATOM 1568 O O . SER A 1 195 ? -16.368 -49.420 37.237 1.00 45.31 195 SER A O 1
ATOM 1570 N N . LEU A 1 196 ? -15.278 -47.507 37.647 1.00 49.12 196 LEU A N 1
ATOM 1571 C CA . LEU A 1 196 ? -14.738 -47.915 38.954 1.00 49.12 196 LEU A CA 1
ATOM 1572 C C . LEU A 1 196 ? -15.506 -47.366 40.167 1.00 49.12 196 LEU A C 1
ATOM 1574 O O . LEU A 1 196 ? -15.210 -47.762 41.289 1.00 49.12 196 LEU A O 1
ATOM 1578 N N . VAL A 1 197 ? -16.506 -46.498 39.973 1.00 52.47 197 VAL A N 1
ATOM 1579 C CA . VAL A 1 197 ? -17.281 -45.922 41.095 1.00 52.47 197 VAL A CA 1
ATOM 1580 C C . VAL A 1 197 ? -18.550 -46.729 41.405 1.00 52.47 197 VAL A C 1
ATOM 1582 O O . VAL A 1 197 ? -19.032 -46.702 42.531 1.00 52.47 197 VAL A O 1
ATOM 1585 N N . THR A 1 198 ? -19.067 -47.525 40.465 1.00 47.91 198 THR A N 1
ATOM 1586 C CA . THR A 1 198 ? -20.261 -48.361 40.699 1.00 47.91 198 THR A CA 1
ATOM 1587 C C . THR A 1 198 ? -19.952 -49.753 41.263 1.00 47.91 198 THR A C 1
ATOM 1589 O O . THR A 1 198 ? -20.851 -50.404 41.789 1.00 47.91 198 THR A O 1
ATOM 1592 N N . GLY A 1 199 ? -18.694 -50.208 41.223 1.00 47.09 199 GLY A N 1
ATOM 1593 C CA . GLY A 1 199 ? -18.300 -51.539 41.710 1.00 47.09 199 GLY A CA 1
ATOM 1594 C C . GLY A 1 199 ? -18.082 -51.652 43.226 1.00 47.09 199 GLY A C 1
ATOM 1595 O O . GLY A 1 199 ? -18.140 -52.752 43.768 1.00 47.09 199 GLY A O 1
ATOM 1596 N N . SER A 1 200 ? -17.851 -50.543 43.936 1.00 46.09 200 SER A N 1
ATOM 1597 C CA . SER A 1 200 ? -17.492 -50.572 45.364 1.00 46.09 200 SER A CA 1
ATOM 1598 C C . SER A 1 200 ? -18.690 -50.620 46.319 1.00 46.09 200 SER A C 1
ATOM 1600 O O . SER A 1 200 ? -18.550 -51.113 47.436 1.00 46.09 200 SER A O 1
ATOM 1602 N N . VAL A 1 201 ? -19.883 -50.178 45.902 1.00 48.31 201 VAL A N 1
ATOM 1603 C CA . VAL A 1 201 ? -21.062 -50.141 46.794 1.00 48.31 201 VAL A CA 1
ATOM 1604 C C . VAL A 1 201 ? -21.729 -51.519 46.932 1.00 48.31 201 VAL A C 1
ATOM 1606 O O . VAL A 1 201 ? -22.210 -51.866 48.009 1.00 48.31 201 VAL A O 1
ATOM 1609 N N . LEU A 1 202 ? -21.694 -52.356 45.889 1.00 49.34 202 LEU A N 1
ATOM 1610 C CA . LEU A 1 202 ? -22.291 -53.701 45.925 1.00 49.34 202 LEU A CA 1
ATOM 1611 C C . LEU A 1 202 ? -21.480 -54.706 46.764 1.00 49.34 202 LEU A C 1
ATOM 1613 O O . LEU A 1 202 ? -22.070 -55.581 47.395 1.00 49.34 202 LEU A O 1
ATOM 1617 N N . ALA A 1 203 ? -20.153 -54.557 46.846 1.00 53.72 203 ALA A N 1
ATOM 1618 C CA . ALA A 1 203 ? -19.306 -55.480 47.610 1.00 53.72 203 ALA A CA 1
ATOM 1619 C C . ALA A 1 203 ? -19.471 -55.339 49.138 1.00 53.72 203 ALA A C 1
ATOM 1621 O O . ALA A 1 203 ? -19.358 -56.326 49.864 1.00 53.72 203 ALA A O 1
ATOM 1622 N N . VAL A 1 204 ? -19.796 -54.141 49.641 1.00 55.38 204 VAL A N 1
ATOM 1623 C CA . VAL A 1 204 ? -19.972 -53.906 51.088 1.00 55.38 204 VAL A CA 1
ATOM 1624 C C . VAL A 1 204 ? -21.332 -54.418 51.588 1.00 55.38 204 VAL A C 1
ATOM 1626 O O . VAL A 1 204 ? -21.425 -54.941 52.699 1.00 55.38 204 VAL A O 1
ATOM 1629 N N . ALA A 1 205 ? -22.384 -54.347 50.764 1.00 56.25 205 ALA A N 1
ATOM 1630 C CA . ALA A 1 205 ? -23.728 -54.780 51.157 1.00 56.25 205 ALA A CA 1
ATOM 1631 C C . ALA A 1 205 ? -23.862 -56.312 51.275 1.00 56.25 205 ALA A C 1
ATOM 1633 O O . ALA A 1 205 ? -24.521 -56.802 52.193 1.00 56.25 205 ALA A O 1
ATOM 1634 N N . VAL A 1 206 ? -23.198 -57.078 50.400 1.00 57.81 206 VAL A N 1
ATOM 1635 C CA . VAL A 1 206 ? -23.244 -58.554 50.435 1.00 57.81 206 VAL A CA 1
ATOM 1636 C C . VAL A 1 206 ? -22.426 -59.116 51.608 1.00 57.81 206 VAL A C 1
ATOM 1638 O O . VAL A 1 206 ? -22.861 -60.067 52.258 1.00 57.81 206 VAL A O 1
ATOM 1641 N N . GLY A 1 207 ? -21.295 -58.489 51.956 1.00 56.28 207 GLY A N 1
ATOM 1642 C CA . GLY A 1 207 ? -20.471 -58.903 53.100 1.00 56.28 207 GLY A CA 1
ATOM 1643 C C . GLY A 1 207 ? -21.165 -58.728 54.457 1.00 56.28 207 GLY A C 1
ATOM 1644 O O . GLY A 1 207 ? -21.068 -59.600 55.319 1.00 56.28 207 GLY A O 1
ATOM 1645 N N . MET A 1 208 ? -21.929 -57.645 54.638 1.00 59.16 208 MET A N 1
ATOM 1646 C CA . MET A 1 208 ? -22.652 -57.381 55.893 1.00 59.16 208 MET A CA 1
ATOM 1647 C C . MET A 1 208 ? -23.839 -58.331 56.120 1.00 59.16 208 MET A C 1
ATOM 1649 O O . MET A 1 208 ? -24.131 -58.679 57.264 1.00 59.16 208 MET A O 1
ATOM 1653 N N . ALA A 1 209 ? -24.502 -58.792 55.054 1.00 59.78 209 ALA A N 1
ATOM 1654 C CA . ALA A 1 209 ? -25.584 -59.773 55.158 1.00 59.78 209 ALA A CA 1
ATOM 1655 C C . ALA A 1 209 ? -25.057 -61.174 55.522 1.00 59.78 209 ALA A C 1
ATOM 1657 O O . ALA A 1 209 ? -25.615 -61.828 56.403 1.00 59.78 209 ALA A O 1
ATOM 1658 N N . ALA A 1 210 ? -23.939 -61.599 54.921 1.00 62.12 210 ALA A N 1
ATOM 1659 C CA . ALA A 1 210 ? -23.302 -62.877 55.244 1.00 62.12 210 ALA A CA 1
ATOM 1660 C C . ALA A 1 210 ? -22.749 -62.911 56.682 1.00 62.12 210 ALA A C 1
ATOM 1662 O O . ALA A 1 210 ? -22.888 -63.919 57.372 1.00 62.12 210 ALA A O 1
ATOM 1663 N N . TYR A 1 211 ? -22.193 -61.795 57.171 1.00 65.88 211 TYR A N 1
ATOM 1664 C CA . TYR A 1 211 ? -21.687 -61.695 58.545 1.00 65.88 211 TYR A CA 1
ATOM 1665 C C . TYR A 1 211 ? -22.801 -61.800 59.600 1.00 65.88 211 TYR A C 1
ATOM 1667 O O . TYR A 1 211 ? -22.605 -62.394 60.657 1.00 65.88 211 TYR A O 1
ATOM 1675 N N . ARG A 1 212 ? -24.000 -61.275 59.309 1.00 58.72 212 ARG A N 1
ATOM 1676 C CA . ARG A 1 212 ? -25.147 -61.341 60.230 1.00 58.72 212 ARG A CA 1
ATOM 1677 C C . ARG A 1 212 ? -25.766 -62.737 60.316 1.00 58.72 212 ARG A C 1
ATOM 1679 O O . ARG A 1 212 ? -26.274 -63.095 61.369 1.00 58.72 212 ARG A O 1
ATOM 1686 N N . GLN A 1 213 ? -25.690 -63.520 59.239 1.00 60.78 213 GLN A N 1
ATOM 1687 C CA . GLN A 1 213 ? -26.228 -64.883 59.192 1.00 60.78 213 GLN A CA 1
ATOM 1688 C C . GLN A 1 213 ? -25.290 -65.934 59.808 1.00 60.78 213 GLN A C 1
ATOM 1690 O O . GLN A 1 213 ? -25.741 -67.019 60.150 1.00 60.78 213 GLN A O 1
ATOM 1695 N N . TYR A 1 214 ? -24.001 -65.621 59.978 1.00 60.88 214 TYR A N 1
ATOM 1696 C CA . TYR A 1 214 ? -23.031 -66.514 60.627 1.00 60.88 214 TYR A CA 1
ATOM 1697 C C . TYR A 1 214 ? -22.976 -66.350 62.160 1.00 60.88 214 TYR A C 1
ATOM 1699 O O . TYR A 1 214 ? -22.402 -67.185 62.852 1.00 60.88 214 TYR A O 1
ATOM 1707 N N . HIS A 1 215 ? -23.564 -65.277 62.701 1.00 53.72 215 HIS A N 1
ATOM 1708 C CA . HIS A 1 215 ? -23.527 -64.932 64.129 1.00 53.72 215 HIS A CA 1
ATOM 1709 C C . HIS A 1 215 ? -24.920 -64.850 64.790 1.00 53.72 215 HIS A C 1
ATOM 1711 O O . HIS A 1 215 ? -25.090 -64.153 65.790 1.00 53.72 215 HIS A O 1
ATOM 1717 N N . SER A 1 216 ? -25.921 -65.551 64.250 1.00 51.22 216 SER A N 1
ATOM 1718 C CA . SER A 1 216 ? -27.224 -65.793 64.897 1.00 51.22 216 SER A CA 1
ATOM 1719 C C . SER A 1 216 ? -27.481 -67.283 65.038 1.00 51.22 216 SER A C 1
ATOM 1721 O O . SER A 1 216 ? -27.161 -68.008 64.072 1.00 51.22 216 SER A O 1
#